Protein AF-A0A968GMV4-F1 (afdb_monomer)

Structure (mmCIF, N/CA/C/O backbone):
data_AF-A0A968GMV4-F1
#
_entry.id   AF-A0A968GMV4-F1
#
loop_
_atom_site.group_PDB
_atom_site.id
_atom_site.type_symbol
_atom_site.label_atom_id
_atom_site.label_alt_id
_atom_site.label_comp_id
_atom_site.label_asym_id
_atom_site.label_entity_id
_atom_site.label_seq_id
_atom_site.pdbx_PDB_ins_code
_atom_site.Cartn_x
_atom_site.Cartn_y
_atom_site.Cartn_z
_atom_site.occupancy
_atom_site.B_iso_or_equiv
_atom_site.auth_seq_id
_atom_site.auth_comp_id
_atom_site.auth_asym_id
_atom_site.auth_atom_id
_atom_site.pdbx_PDB_model_num
ATOM 1 N N . MET A 1 1 ? -54.108 -12.137 106.709 1.00 44.91 1 MET A N 1
ATOM 2 C CA . MET A 1 1 ? -54.538 -11.271 105.586 1.00 44.91 1 MET A CA 1
ATOM 3 C C . MET A 1 1 ? -53.295 -10.706 104.903 1.00 44.91 1 MET A C 1
ATOM 5 O O . MET A 1 1 ? -52.677 -9.803 105.449 1.00 44.91 1 MET A O 1
ATOM 9 N N . ALA A 1 2 ? -52.871 -11.284 103.775 1.00 46.09 2 ALA A N 1
ATOM 10 C CA . ALA A 1 2 ? -51.673 -10.863 103.039 1.00 46.09 2 ALA A CA 1
ATOM 11 C C . ALA A 1 2 ? -52.064 -9.962 101.854 1.00 46.09 2 ALA A C 1
ATOM 13 O O . ALA A 1 2 ? -52.940 -10.304 101.063 1.00 46.09 2 ALA A O 1
ATOM 14 N N . LYS A 1 3 ? -51.442 -8.782 101.769 1.00 47.59 3 LYS A N 1
ATOM 15 C CA . LYS A 1 3 ? -51.758 -7.712 100.815 1.00 47.59 3 LYS A CA 1
ATOM 16 C C . LYS A 1 3 ? -50.994 -7.940 99.506 1.00 47.59 3 LYS A C 1
ATOM 18 O O . LYS A 1 3 ? -49.793 -7.697 99.440 1.00 47.59 3 LYS A O 1
ATOM 23 N N . VAL A 1 4 ? -51.694 -8.406 98.471 1.00 54.00 4 VAL A N 1
ATOM 24 C CA . VAL A 1 4 ? -51.159 -8.579 97.109 1.00 54.00 4 VAL A CA 1
ATOM 25 C C . VAL A 1 4 ? -50.918 -7.200 96.479 1.00 54.00 4 VAL A C 1
ATOM 27 O O . VAL A 1 4 ? -51.848 -6.411 96.311 1.00 54.00 4 VAL A O 1
ATOM 30 N N . ARG A 1 5 ? -49.658 -6.889 96.150 1.00 52.28 5 ARG A N 1
ATOM 31 C CA . ARG A 1 5 ? -49.245 -5.664 95.443 1.00 52.28 5 ARG A CA 1
ATOM 32 C C . ARG A 1 5 ? -49.309 -5.913 93.931 1.00 52.28 5 ARG A C 1
ATOM 34 O O . ARG A 1 5 ? -48.628 -6.804 93.436 1.00 52.28 5 ARG A O 1
ATOM 41 N N . ARG A 1 6 ? -50.114 -5.129 93.203 1.00 56.47 6 ARG A N 1
ATOM 42 C CA . ARG A 1 6 ? -50.113 -5.090 91.727 1.00 56.47 6 ARG A CA 1
ATOM 43 C C . ARG A 1 6 ? -48.800 -4.493 91.219 1.00 56.47 6 ARG A C 1
ATOM 45 O O . ARG A 1 6 ? -48.388 -3.444 91.710 1.00 56.47 6 ARG A O 1
ATOM 52 N N . MET A 1 7 ? -48.200 -5.123 90.213 1.00 50.53 7 MET A N 1
ATOM 53 C CA . MET A 1 7 ? -47.146 -4.521 89.392 1.00 50.53 7 MET A CA 1
ATOM 54 C C . MET A 1 7 ? -47.761 -3.782 88.190 1.00 50.53 7 MET A C 1
ATOM 56 O O . MET A 1 7 ? -48.773 -4.250 87.663 1.00 50.53 7 MET A O 1
ATOM 60 N N . PRO A 1 8 ? -47.195 -2.643 87.752 1.00 55.06 8 PRO A N 1
ATOM 61 C CA . PRO A 1 8 ? -47.642 -1.950 86.549 1.00 55.06 8 PRO A CA 1
ATOM 62 C C . PRO A 1 8 ? -47.094 -2.630 85.286 1.00 55.06 8 PRO A C 1
ATOM 64 O O . PRO A 1 8 ? -45.929 -3.021 85.227 1.00 55.06 8 PRO A O 1
ATOM 67 N N . GLY A 1 9 ? -47.959 -2.775 84.280 1.00 51.91 9 GLY A N 1
ATOM 68 C CA . GLY A 1 9 ? -47.634 -3.354 82.980 1.00 51.91 9 GLY A CA 1
ATOM 69 C C . GLY A 1 9 ? -46.699 -2.459 82.171 1.00 51.91 9 GLY A C 1
ATOM 70 O O . GLY A 1 9 ? -46.953 -1.270 81.991 1.00 51.91 9 GLY A O 1
ATOM 71 N N . PHE A 1 10 ? -45.623 -3.056 81.669 1.00 54.97 10 PHE A N 1
ATOM 72 C CA . PHE A 1 10 ? -44.679 -2.443 80.744 1.00 54.97 10 PHE A CA 1
ATOM 73 C C . PHE A 1 10 ? -45.171 -2.704 79.311 1.00 54.97 10 PHE A C 1
ATOM 75 O O . PHE A 1 10 ? -44.853 -3.724 78.705 1.00 54.97 10 PHE A O 1
ATOM 82 N N . THR A 1 11 ? -45.988 -1.811 78.755 1.00 58.16 11 THR A N 1
ATOM 83 C CA . THR A 1 11 ? -46.278 -1.800 77.311 1.00 58.16 11 THR A CA 1
ATOM 84 C C . THR A 1 11 ? -45.117 -1.134 76.581 1.00 58.16 11 THR A C 1
ATOM 86 O O . THR A 1 11 ? -45.129 0.068 76.328 1.00 58.16 11 THR A O 1
ATOM 89 N N . SER A 1 12 ? -44.083 -1.922 76.280 1.00 58.47 12 SER A N 1
ATOM 90 C CA . SER A 1 12 ? -43.002 -1.529 75.377 1.00 58.47 12 SER A CA 1
ATOM 91 C C . SER A 1 12 ? -43.413 -1.867 73.945 1.00 58.47 12 SER A C 1
ATOM 93 O O . SER A 1 12 ? -43.295 -3.008 73.502 1.00 58.47 12 SER A O 1
ATOM 95 N N . THR A 1 13 ? -43.938 -0.884 73.216 1.00 59.50 13 THR A N 1
ATOM 96 C CA . THR A 1 13 ? -44.160 -1.000 71.770 1.00 59.50 13 THR A CA 1
ATOM 97 C C . THR A 1 13 ? -42.806 -0.886 71.071 1.00 59.50 13 THR A C 1
ATOM 99 O O . THR A 1 13 ? -42.394 0.196 70.649 1.00 59.50 13 THR A O 1
ATOM 102 N N . GLN A 1 14 ? -42.065 -1.991 71.001 1.00 59.97 14 GLN A N 1
ATOM 103 C CA . GLN A 1 14 ? -40.787 -2.037 70.301 1.00 59.97 14 GLN A CA 1
ATOM 104 C C . GLN A 1 14 ? -41.059 -1.975 68.791 1.00 59.97 14 GLN A C 1
ATOM 106 O O . GLN A 1 14 ? -41.557 -2.923 68.186 1.00 59.97 14 GLN A O 1
ATOM 111 N N . ARG A 1 15 ? -40.788 -0.813 68.186 1.00 57.88 15 ARG A N 1
ATOM 112 C CA . ARG A 1 15 ? -40.825 -0.617 66.732 1.00 57.88 15 ARG A CA 1
ATOM 113 C C . ARG A 1 15 ? -39.803 -1.568 66.104 1.00 57.88 15 ARG A C 1
ATOM 115 O O . ARG A 1 15 ? -38.610 -1.429 66.360 1.00 57.88 15 ARG A O 1
ATOM 122 N N . ILE A 1 16 ? -40.272 -2.532 65.315 1.00 61.09 16 ILE A N 1
ATOM 123 C CA . ILE A 1 16 ? -39.407 -3.414 64.528 1.00 61.09 16 ILE A CA 1
ATOM 124 C C . ILE A 1 16 ? -38.639 -2.528 63.531 1.00 61.09 16 ILE A C 1
ATOM 126 O O . ILE A 1 16 ? -39.282 -1.769 62.802 1.00 61.09 16 ILE A O 1
ATOM 130 N N . PRO A 1 17 ? -37.296 -2.569 63.499 1.00 59.78 17 PRO A N 1
ATOM 131 C CA . PRO A 1 17 ? -36.532 -1.862 62.483 1.00 59.78 17 PRO A CA 1
ATOM 132 C C . PRO A 1 17 ? -36.802 -2.531 61.133 1.00 59.78 17 PRO A C 1
ATOM 134 O O . PRO A 1 17 ? -36.543 -3.726 60.974 1.00 59.78 17 PRO A O 1
ATOM 137 N N . SER A 1 18 ? -37.363 -1.787 60.175 1.00 60.41 18 SER A N 1
ATOM 138 C CA . SER A 1 18 ? -37.494 -2.281 58.807 1.00 60.41 18 SER A CA 1
ATOM 139 C C . SER A 1 18 ? -36.090 -2.492 58.243 1.00 60.41 18 SER A C 1
ATOM 141 O O . SER A 1 18 ? -35.253 -1.591 58.222 1.00 60.41 18 SER A O 1
ATOM 143 N N . THR A 1 19 ? -35.801 -3.726 57.847 1.00 58.09 19 THR A N 1
ATOM 144 C CA . THR A 1 19 ? -34.569 -4.110 57.156 1.00 58.09 19 THR A CA 1
ATOM 145 C C . THR A 1 19 ? -34.732 -3.815 55.673 1.00 58.09 19 THR A C 1
ATOM 147 O O . THR A 1 19 ? -34.663 -4.703 54.830 1.00 58.09 19 THR A O 1
ATOM 150 N N . ASP A 1 20 ? -34.975 -2.551 55.343 1.00 54.25 20 ASP A N 1
ATOM 151 C CA . ASP A 1 20 ? -34.905 -2.135 53.951 1.00 54.25 20 ASP A CA 1
ATOM 152 C C . ASP A 1 20 ? -33.415 -2.082 53.572 1.00 54.25 20 ASP A C 1
ATOM 154 O O . ASP A 1 20 ? -32.641 -1.373 54.229 1.00 54.25 20 ASP A O 1
ATOM 158 N N . PRO A 1 21 ? -32.955 -2.856 52.569 1.00 62.91 21 PRO A N 1
ATOM 159 C CA . PRO A 1 21 ? -31.563 -2.807 52.152 1.00 62.91 21 PRO A CA 1
ATOM 160 C C . PRO A 1 21 ? -31.241 -1.372 51.705 1.00 62.91 21 PRO A C 1
ATOM 162 O O . PRO A 1 21 ? -31.998 -0.801 50.915 1.00 62.91 21 PRO A O 1
ATOM 165 N N . PRO A 1 22 ? -30.138 -0.757 52.171 1.00 55.22 22 PRO A N 1
ATOM 166 C CA . PRO A 1 22 ? -29.795 0.611 51.812 1.00 55.22 22 PRO A CA 1
ATOM 167 C C . PRO A 1 22 ? -29.289 0.655 50.366 1.00 55.22 22 PRO A C 1
ATOM 169 O O . PRO A 1 22 ? -28.092 0.767 50.101 1.00 55.22 22 PRO A O 1
ATOM 172 N N . THR A 1 23 ? -30.188 0.590 49.387 1.00 57.50 23 THR A N 1
ATOM 173 C CA . THR A 1 23 ? -29.857 0.900 47.995 1.00 57.50 23 THR A CA 1
ATOM 174 C C . THR A 1 23 ? -29.678 2.405 47.883 1.00 57.50 23 THR A C 1
ATOM 176 O O . THR A 1 23 ? -30.611 3.150 47.587 1.00 57.50 23 THR A O 1
ATOM 179 N N . SER A 1 24 ? -28.468 2.887 48.182 1.00 64.94 24 SER A N 1
ATOM 180 C CA . SER A 1 24 ? -28.168 4.305 48.020 1.00 64.94 24 SER A CA 1
ATOM 181 C C . SER A 1 24 ? -28.282 4.679 46.528 1.00 64.94 24 SER A C 1
ATOM 183 O O . SER A 1 24 ? -27.682 4.010 45.681 1.00 64.94 24 SER A O 1
ATOM 185 N N . PRO A 1 25 ? -29.017 5.748 46.170 1.00 65.50 25 PRO A N 1
ATOM 186 C CA . PRO A 1 25 ? -29.296 6.119 44.773 1.00 65.50 25 PRO A CA 1
ATOM 187 C C . PRO A 1 25 ? -28.028 6.413 43.950 1.00 65.50 25 PRO A C 1
ATOM 189 O O . PRO A 1 25 ? -28.049 6.408 42.721 1.00 65.50 25 PRO A O 1
ATOM 192 N N . ASN A 1 26 ? -26.903 6.630 44.627 1.00 65.56 26 ASN A N 1
ATOM 193 C CA . ASN A 1 26 ? -25.592 6.879 44.042 1.00 65.56 26 ASN A CA 1
ATOM 194 C C . ASN A 1 26 ? -24.959 5.622 43.424 1.00 65.56 26 ASN A C 1
ATOM 196 O O . ASN A 1 26 ? -24.297 5.727 42.395 1.00 65.56 26 ASN A O 1
ATOM 200 N N . LEU A 1 27 ? -25.198 4.438 43.997 1.00 70.31 27 LEU A N 1
ATOM 201 C CA . LEU A 1 27 ? -24.635 3.179 43.495 1.00 70.31 27 LEU A CA 1
ATOM 202 C C . LEU A 1 27 ? -25.312 2.756 42.182 1.00 70.31 27 LEU A C 1
ATOM 204 O O . LEU A 1 27 ? -24.654 2.348 41.229 1.00 70.31 27 LEU A O 1
ATOM 208 N N . MET A 1 28 ? -26.629 2.969 42.097 1.00 72.94 28 MET A N 1
ATOM 209 C CA . MET A 1 28 ? -27.403 2.729 40.879 1.00 72.94 28 MET A CA 1
ATOM 210 C C . MET A 1 28 ? -27.001 3.687 39.751 1.00 72.94 28 MET A C 1
ATOM 212 O O . MET A 1 28 ? -26.865 3.255 38.611 1.00 72.94 28 MET A O 1
ATOM 216 N N . ARG A 1 29 ? -26.722 4.962 40.068 1.00 75.31 29 ARG A N 1
ATOM 217 C CA . ARG A 1 29 ? -26.196 5.952 39.107 1.00 75.31 29 ARG A CA 1
ATOM 218 C C . ARG A 1 29 ? -24.794 5.603 38.600 1.00 75.31 29 ARG A C 1
ATOM 220 O O . ARG A 1 29 ? -24.529 5.788 37.416 1.00 75.31 29 ARG A O 1
ATOM 227 N N . LEU A 1 30 ? -23.917 5.079 39.461 1.00 75.44 30 LEU A N 1
ATOM 228 C CA . LEU A 1 30 ? -22.578 4.640 39.060 1.00 75.44 30 LEU A CA 1
ATOM 229 C C . LEU A 1 30 ? -22.643 3.443 38.103 1.00 75.44 30 LEU A C 1
ATOM 231 O O . LEU A 1 30 ? -22.002 3.477 37.056 1.00 75.44 30 LEU A O 1
ATOM 235 N N . HIS A 1 31 ? -23.443 2.420 38.422 1.00 79.38 31 HIS A N 1
ATOM 236 C CA . HIS A 1 31 ? -23.623 1.264 37.539 1.00 79.38 31 HIS A CA 1
ATOM 237 C C . HIS A 1 31 ? -24.228 1.665 36.193 1.00 79.38 31 HIS A C 1
ATOM 239 O O . HIS A 1 31 ? -23.728 1.234 35.160 1.00 79.38 31 HIS A O 1
ATOM 245 N N . PHE A 1 32 ? -25.241 2.536 36.188 1.00 80.56 32 PHE A N 1
ATOM 246 C CA . PHE A 1 32 ? -25.829 3.043 34.945 1.00 80.56 32 PHE A CA 1
ATOM 247 C C . PHE A 1 32 ? -24.814 3.820 34.097 1.00 80.56 32 PHE A C 1
ATOM 249 O O . PHE A 1 32 ? -24.759 3.632 32.886 1.00 80.56 32 PHE A O 1
ATOM 256 N N . SER A 1 33 ? -23.986 4.658 34.731 1.00 80.25 33 SER A N 1
ATOM 257 C CA . SER A 1 33 ? -22.932 5.432 34.063 1.00 80.25 33 SER A CA 1
ATOM 258 C C . SER A 1 33 ? -21.839 4.533 33.476 1.00 80.25 33 SER A C 1
ATOM 260 O O . SER A 1 33 ? -21.445 4.702 32.324 1.00 80.25 33 SER A O 1
ATOM 262 N N . LEU A 1 34 ? -21.396 3.522 34.232 1.00 81.62 34 LEU A N 1
ATOM 263 C CA . LEU A 1 34 ? -20.416 2.544 33.762 1.00 81.62 34 LEU A CA 1
ATOM 264 C C . LEU A 1 34 ? -20.967 1.733 32.583 1.00 81.62 34 LEU A C 1
ATOM 266 O O . LEU A 1 34 ? -20.273 1.543 31.590 1.00 81.62 34 LEU A O 1
ATOM 270 N N . LEU A 1 35 ? -22.228 1.304 32.667 1.00 85.19 35 LEU A N 1
ATOM 271 C CA . LEU A 1 35 ? -22.895 0.548 31.610 1.00 85.19 35 LEU A CA 1
ATOM 272 C C . LEU A 1 35 ? -23.044 1.398 30.337 1.00 85.19 35 LEU A C 1
ATOM 274 O O . LEU A 1 35 ? -22.757 0.912 29.248 1.00 85.19 35 LEU A O 1
ATOM 278 N N . LEU A 1 36 ? -23.375 2.687 30.465 1.00 85.19 36 LEU A N 1
ATOM 279 C CA . LEU A 1 36 ? -23.394 3.641 29.348 1.00 85.19 36 LEU A CA 1
ATOM 280 C C . LEU A 1 36 ? -22.014 3.838 28.709 1.00 85.19 36 LEU A C 1
ATOM 282 O O . LEU A 1 36 ? -21.916 3.849 27.485 1.00 85.19 36 LEU A O 1
ATOM 286 N N . LEU A 1 37 ? -20.950 3.960 29.508 1.00 84.25 37 LEU A N 1
ATOM 287 C CA . LEU A 1 37 ? -19.580 4.087 28.996 1.00 84.25 37 LEU A CA 1
ATOM 288 C C . LEU A 1 37 ? -19.123 2.823 28.264 1.00 84.25 37 LEU A C 1
ATOM 290 O O . LEU A 1 37 ? -18.520 2.920 27.197 1.00 84.25 37 LEU A O 1
ATOM 294 N N . VAL A 1 38 ? -19.446 1.643 28.796 1.00 85.44 38 VAL A N 1
ATOM 295 C CA . VAL A 1 38 ? -19.148 0.360 28.144 1.00 85.44 38 VAL A CA 1
ATOM 296 C C . VAL A 1 38 ? -19.922 0.230 26.832 1.00 85.44 38 VAL A C 1
ATOM 298 O O . VAL A 1 38 ? -19.335 -0.131 25.814 1.00 85.44 38 VAL A O 1
ATOM 301 N N . MET A 1 39 ? -21.209 0.587 26.817 1.00 86.06 39 MET A N 1
ATOM 302 C CA . MET A 1 39 ? -22.022 0.587 25.597 1.00 86.06 39 MET A CA 1
ATOM 303 C C . MET A 1 39 ? -21.505 1.592 24.561 1.00 86.06 39 MET A C 1
ATOM 305 O O . MET A 1 39 ? -21.404 1.250 23.388 1.00 86.06 39 MET A O 1
ATOM 309 N N . ALA A 1 40 ? -21.113 2.800 24.971 1.00 85.19 40 ALA A N 1
ATOM 310 C CA . ALA A 1 40 ? -20.509 3.788 24.078 1.00 85.19 40 ALA A CA 1
ATOM 311 C C . ALA A 1 40 ? -19.157 3.308 23.521 1.00 85.19 40 ALA A C 1
ATOM 313 O O . ALA A 1 40 ? -18.891 3.466 22.331 1.00 85.19 40 ALA A O 1
ATOM 314 N N . GLY A 1 41 ? -18.330 2.667 24.354 1.00 85.38 41 GLY A N 1
ATOM 315 C CA . GLY A 1 41 ? -17.077 2.042 23.932 1.00 85.38 41 GLY A CA 1
ATOM 316 C C . GLY A 1 41 ? -17.301 0.925 22.915 1.00 85.38 41 GLY A C 1
ATOM 317 O O . GLY A 1 41 ? -16.624 0.890 21.893 1.00 85.38 41 GLY A O 1
ATOM 318 N N . LEU A 1 42 ? -18.300 0.066 23.139 1.00 84.56 42 LEU A N 1
ATOM 319 C CA . LEU A 1 42 ? -18.716 -0.963 22.182 1.00 84.56 42 LEU A CA 1
ATOM 320 C C . LEU A 1 42 ? -19.195 -0.352 20.862 1.00 84.56 42 LEU A C 1
ATOM 322 O O . LEU A 1 42 ? -18.799 -0.819 19.797 1.00 84.56 42 LEU A O 1
ATOM 326 N N . VAL A 1 43 ? -19.989 0.719 20.907 1.00 84.62 43 VAL A N 1
ATOM 327 C CA . VAL A 1 43 ? -20.429 1.422 19.695 1.00 84.62 43 VAL A CA 1
ATOM 328 C C . VAL A 1 43 ? -19.228 1.989 18.938 1.00 84.62 43 VAL A C 1
ATOM 330 O O . VAL A 1 43 ? -19.115 1.746 17.747 1.00 84.62 43 VAL A O 1
ATOM 333 N N . VAL A 1 44 ? -18.277 2.659 19.589 1.00 83.81 44 VAL A N 1
ATOM 334 C CA . VAL A 1 44 ? -17.069 3.161 18.901 1.00 83.81 44 VAL A CA 1
ATOM 335 C C . VAL A 1 44 ? -16.193 2.020 18.365 1.00 83.81 44 VAL A C 1
ATOM 337 O O . VAL A 1 44 ? -15.618 2.128 17.280 1.00 83.81 44 VAL A O 1
ATOM 340 N N . ALA A 1 45 ? -16.108 0.907 19.095 1.00 80.44 45 ALA A N 1
ATOM 341 C CA . ALA A 1 45 ? -15.309 -0.249 18.711 1.00 80.44 45 ALA A CA 1
ATOM 342 C C . ALA A 1 45 ? -15.908 -1.059 17.554 1.00 80.44 45 ALA A C 1
ATOM 344 O O . ALA A 1 45 ? -15.144 -1.719 16.856 1.00 80.44 45 ALA A O 1
ATOM 345 N N . PHE A 1 46 ? -17.229 -1.034 17.343 1.00 77.81 46 PHE A N 1
ATOM 346 C CA . PHE A 1 46 ? -17.902 -1.924 16.385 1.00 77.81 46 PHE A CA 1
ATOM 347 C C . PHE A 1 46 ? -18.798 -1.225 15.363 1.00 77.81 46 PHE A C 1
ATOM 349 O O . PHE A 1 46 ? -19.070 -1.820 14.322 1.00 77.81 46 PHE A O 1
ATOM 356 N N . ALA A 1 47 ? -19.218 0.020 15.588 1.00 81.31 47 ALA A N 1
ATOM 357 C CA . ALA A 1 47 ? -20.006 0.744 14.601 1.00 81.31 47 ALA A CA 1
ATOM 358 C C . ALA A 1 47 ? -19.177 0.987 13.327 1.00 81.31 47 ALA A C 1
ATOM 360 O O . ALA A 1 47 ? -17.969 1.258 13.416 1.00 81.31 47 ALA A O 1
ATOM 361 N N . PRO A 1 48 ? -19.804 0.888 12.142 1.00 71.75 48 PRO A N 1
ATOM 362 C CA . PRO A 1 48 ? -19.174 1.319 10.908 1.00 71.75 48 PRO A CA 1
ATOM 363 C C . PRO A 1 48 ? -18.897 2.820 11.010 1.00 71.75 48 PRO A C 1
ATOM 365 O O . PRO A 1 48 ? -19.792 3.612 11.315 1.00 71.75 48 PRO A O 1
ATOM 368 N N . LEU A 1 49 ? -17.641 3.208 10.792 1.00 73.38 49 LEU A N 1
ATOM 369 C CA . LEU A 1 49 ? -17.288 4.617 10.696 1.00 73.38 49 LEU A CA 1
ATOM 370 C C . LEU A 1 49 ? -18.054 5.223 9.508 1.00 73.38 49 LEU A C 1
ATOM 372 O O . LEU A 1 49 ? -18.172 4.561 8.474 1.00 73.38 49 LEU A O 1
ATOM 376 N N . PRO A 1 50 ? -18.560 6.464 9.615 1.00 70.19 50 PRO A N 1
ATOM 377 C CA . PRO A 1 50 ? -19.164 7.175 8.495 1.00 70.19 50 PRO A CA 1
ATOM 378 C C . PRO A 1 50 ? -18.063 7.632 7.525 1.00 70.19 50 PRO A C 1
ATOM 380 O O . PRO A 1 50 ? -17.805 8.823 7.362 1.00 70.19 50 PRO A O 1
ATOM 383 N N . VAL A 1 51 ? -17.355 6.678 6.921 1.00 68.25 51 VAL A N 1
ATOM 384 C CA . VAL A 1 51 ? -16.407 6.939 5.841 1.00 68.25 51 VAL A CA 1
ATOM 385 C C . VAL A 1 51 ? -17.233 7.083 4.565 1.00 68.25 51 VAL A C 1
ATOM 387 O O . VAL A 1 51 ? -18.057 6.208 4.285 1.00 68.25 51 VAL A O 1
ATOM 390 N N . PRO A 1 52 ? -17.067 8.169 3.791 1.00 67.56 52 PRO A N 1
ATOM 391 C CA . PRO A 1 52 ? -17.706 8.280 2.490 1.00 67.56 52 PRO A CA 1
ATOM 392 C C . PRO A 1 52 ? -17.360 7.042 1.659 1.00 67.56 52 PRO A C 1
ATOM 394 O O . PRO A 1 52 ? -16.181 6.744 1.467 1.00 67.56 52 PRO A O 1
ATOM 397 N N . ALA A 1 53 ? -18.373 6.315 1.187 1.00 66.62 53 ALA A N 1
ATOM 398 C CA . ALA A 1 53 ? -18.166 5.208 0.267 1.00 66.62 53 ALA A CA 1
ATOM 399 C C . ALA A 1 53 ? -17.648 5.786 -1.056 1.00 66.62 53 ALA A C 1
ATOM 401 O O . ALA A 1 53 ? -18.418 6.290 -1.874 1.00 66.62 53 ALA A O 1
ATOM 402 N N . VAL A 1 54 ? -16.328 5.785 -1.235 1.00 74.44 54 VAL A N 1
ATOM 403 C CA . VAL A 1 54 ? -15.718 6.136 -2.514 1.00 74.44 54 VAL A CA 1
ATOM 404 C C . VAL A 1 54 ? -15.995 4.972 -3.455 1.00 74.44 54 VAL A C 1
ATOM 406 O O . VAL A 1 54 ? -15.632 3.837 -3.158 1.00 74.44 54 VAL A O 1
ATOM 409 N N . ALA A 1 55 ? -16.695 5.238 -4.558 1.00 81.88 55 ALA A N 1
ATOM 410 C CA . ALA A 1 55 ? -16.933 4.219 -5.571 1.00 81.88 55 ALA A CA 1
ATOM 411 C C . ALA A 1 55 ? -15.585 3.686 -6.096 1.00 81.88 55 ALA A C 1
ATOM 413 O O . ALA A 1 55 ? -14.673 4.499 -6.271 1.00 81.88 55 ALA A O 1
ATOM 414 N N . PRO A 1 56 ? -15.461 2.373 -6.368 1.00 86.00 56 PRO A N 1
ATOM 415 C CA . PRO A 1 56 ? -14.275 1.794 -6.989 1.00 86.00 56 PRO A CA 1
ATOM 416 C C . PRO A 1 56 ? -13.833 2.580 -8.225 1.00 86.00 56 PRO A C 1
ATOM 418 O O . PRO A 1 56 ? -14.644 2.845 -9.116 1.00 86.00 56 PRO A O 1
ATOM 421 N N . GLN A 1 57 ? -12.557 2.961 -8.279 1.00 91.19 57 GLN A N 1
ATOM 422 C CA . GLN A 1 57 ? -11.964 3.642 -9.429 1.00 91.19 57 GLN A CA 1
ATOM 423 C C . GLN A 1 57 ? -10.848 2.807 -10.049 1.00 91.19 57 GLN A C 1
ATOM 425 O O . GLN A 1 57 ? -10.119 2.096 -9.359 1.00 91.19 57 GLN A O 1
ATOM 430 N N . GLU A 1 58 ? -10.671 2.947 -11.361 1.00 95.56 58 GLU A N 1
ATOM 431 C CA . GLU A 1 58 ? -9.463 2.479 -12.031 1.00 95.56 58 GLU A CA 1
ATOM 432 C C . GLU A 1 58 ? -8.343 3.500 -11.824 1.00 95.56 58 GLU A C 1
ATOM 434 O O . GLU A 1 58 ? -8.462 4.669 -12.202 1.00 95.56 58 GLU A O 1
ATOM 439 N N . ARG A 1 59 ? -7.241 3.069 -11.209 1.00 95.06 59 ARG A N 1
ATOM 440 C CA . ARG A 1 59 ? -6.069 3.908 -10.954 1.00 95.06 59 ARG A CA 1
ATOM 441 C C . ARG A 1 59 ? -4.853 3.321 -11.634 1.00 95.06 59 ARG A C 1
ATOM 443 O O . ARG A 1 59 ? -4.513 2.167 -11.405 1.00 95.06 59 ARG A O 1
ATOM 450 N N . THR A 1 60 ? -4.168 4.133 -12.431 1.00 97.12 60 THR A N 1
ATOM 451 C CA . THR A 1 60 ? -2.899 3.746 -13.052 1.00 97.12 60 THR A CA 1
ATOM 452 C C . THR A 1 60 ? -1.765 4.569 -12.461 1.00 97.12 60 THR A C 1
ATOM 454 O O . THR A 1 60 ? -1.838 5.796 -12.447 1.00 97.12 60 THR A O 1
ATOM 457 N N . PHE A 1 61 ? -0.720 3.896 -11.990 1.00 97.25 61 PHE A N 1
ATOM 458 C CA . PHE A 1 61 ? 0.502 4.512 -11.487 1.00 97.25 61 PHE A CA 1
ATOM 459 C C . PHE A 1 61 ? 1.675 4.120 -12.371 1.00 97.25 61 PHE A C 1
ATOM 461 O O . PHE A 1 61 ? 1.878 2.940 -12.645 1.00 97.25 61 PHE A O 1
ATOM 468 N N . GLU A 1 62 ? 2.458 5.104 -12.792 1.00 97.75 62 GLU A N 1
ATOM 469 C CA . GLU A 1 62 ? 3.770 4.876 -13.389 1.00 97.75 62 GLU A CA 1
ATOM 470 C C . GLU A 1 62 ? 4.813 4.945 -12.276 1.00 97.75 62 GLU A C 1
ATOM 472 O O . GLU A 1 62 ? 4.840 5.911 -11.513 1.00 97.75 62 GLU A O 1
ATOM 477 N N . VAL A 1 63 ? 5.592 3.875 -12.132 1.00 97.81 63 VAL A N 1
ATOM 478 C CA . VAL A 1 63 ? 6.607 3.721 -11.092 1.00 97.81 63 VAL A CA 1
ATOM 479 C C . VAL A 1 63 ? 7.947 3.484 -11.767 1.00 97.81 63 VAL A C 1
ATOM 481 O O . VAL A 1 63 ? 8.208 2.398 -12.288 1.00 97.81 63 VAL A O 1
ATOM 484 N N . ASP A 1 64 ? 8.803 4.495 -11.714 1.00 97.50 64 ASP A N 1
ATOM 485 C CA . ASP A 1 64 ? 10.180 4.410 -12.170 1.00 97.50 64 ASP A CA 1
ATOM 486 C C . ASP A 1 64 ? 11.005 3.633 -11.143 1.00 97.50 64 ASP A C 1
ATOM 488 O O . ASP A 1 64 ? 11.069 3.985 -9.960 1.00 97.50 64 ASP A O 1
ATOM 492 N N . ALA A 1 65 ? 11.652 2.573 -11.606 1.00 97.25 65 ALA A N 1
ATOM 493 C CA . ALA A 1 65 ? 12.600 1.778 -10.860 1.00 97.25 65 ALA A CA 1
ATOM 494 C C . ALA A 1 65 ? 14.013 2.083 -11.346 1.00 97.25 65 ALA A C 1
ATOM 496 O O . ALA A 1 65 ? 14.382 1.871 -12.505 1.00 97.25 65 ALA A O 1
ATOM 497 N N . ARG A 1 66 ? 14.804 2.572 -10.400 1.00 95.62 66 ARG A N 1
ATOM 498 C CA . ARG A 1 66 ? 16.244 2.752 -10.522 1.00 95.62 66 ARG A CA 1
ATOM 499 C C . ARG A 1 66 ? 16.914 2.040 -9.366 1.00 95.62 66 ARG A C 1
ATOM 501 O O . ARG A 1 66 ? 16.256 1.690 -8.383 1.00 95.62 66 ARG A O 1
ATOM 508 N N . GLN A 1 67 ? 18.222 1.850 -9.444 1.00 94.12 67 GLN A N 1
ATOM 509 C CA . GLN A 1 67 ? 18.974 1.221 -8.374 1.00 94.12 67 GLN A CA 1
ATOM 510 C C . GLN A 1 67 ? 18.611 1.839 -7.019 1.00 94.12 67 GLN A C 1
ATOM 512 O O . GLN A 1 67 ? 18.790 3.034 -6.771 1.00 94.12 67 GLN A O 1
ATOM 517 N N . TYR A 1 68 ? 18.084 0.969 -6.153 1.00 93.75 68 TYR A N 1
ATOM 518 C CA . TYR A 1 68 ? 17.795 1.217 -4.742 1.00 93.75 68 TYR A CA 1
ATOM 519 C C . TYR A 1 68 ? 16.564 2.081 -4.448 1.00 93.75 68 TYR A C 1
ATOM 521 O O . TYR A 1 68 ? 16.293 2.345 -3.277 1.00 93.75 68 TYR A O 1
ATOM 529 N N . ALA A 1 69 ? 15.797 2.507 -5.457 1.00 95.69 69 ALA A N 1
ATOM 530 C CA . ALA A 1 69 ? 14.640 3.368 -5.235 1.00 95.69 69 ALA A CA 1
ATOM 531 C C . ALA A 1 69 ? 13.527 3.183 -6.272 1.00 95.69 69 ALA A C 1
ATOM 533 O O . ALA A 1 69 ? 13.779 3.024 -7.465 1.00 95.69 69 ALA A O 1
ATOM 534 N N . TYR A 1 70 ? 12.291 3.327 -5.797 1.00 97.38 70 TYR A N 1
ATOM 535 C CA . TYR A 1 70 ? 11.106 3.509 -6.629 1.00 97.38 70 TYR A CA 1
ATOM 536 C C . TYR A 1 70 ? 10.650 4.965 -6.592 1.00 97.38 70 TYR A C 1
ATOM 538 O O . TYR A 1 70 ? 10.717 5.614 -5.543 1.00 97.38 70 TYR A O 1
ATOM 546 N N . SER A 1 71 ? 10.153 5.467 -7.718 1.00 96.88 71 SER A N 1
ATOM 547 C CA . SER A 1 71 ? 9.565 6.796 -7.835 1.00 96.88 71 SER A CA 1
ATOM 548 C C . SER A 1 71 ? 8.229 6.712 -8.577 1.00 96.88 71 SER A C 1
ATOM 550 O O . SER A 1 71 ? 8.232 6.395 -9.760 1.00 96.88 71 SER A O 1
ATOM 552 N N . PRO A 1 72 ? 7.089 7.003 -7.929 1.00 97.50 72 PRO A N 1
ATOM 553 C CA . PRO A 1 72 ? 6.941 7.334 -6.512 1.00 97.50 72 PRO A CA 1
ATOM 554 C C . PRO A 1 72 ? 7.202 6.128 -5.591 1.00 97.50 72 PRO A C 1
ATOM 556 O O . PRO A 1 72 ? 6.944 4.980 -5.944 1.00 97.50 72 PRO A O 1
ATOM 559 N N . SER A 1 73 ? 7.677 6.397 -4.371 1.00 95.50 73 SER A N 1
ATOM 560 C CA . SER A 1 73 ? 7.891 5.370 -3.337 1.00 95.50 73 SER A CA 1
ATOM 561 C C . SER A 1 73 ? 6.643 5.087 -2.495 1.00 95.50 73 SER A C 1
ATOM 563 O O . SER A 1 73 ? 6.593 4.080 -1.788 1.00 95.50 73 SER A O 1
ATOM 565 N N . GLU A 1 74 ? 5.630 5.954 -2.563 1.00 96.31 74 GLU A N 1
ATOM 566 C CA . GLU A 1 74 ? 4.359 5.800 -1.860 1.00 96.31 74 GLU A CA 1
ATOM 567 C C . GLU A 1 74 ? 3.182 5.926 -2.831 1.00 96.31 74 GLU A C 1
ATOM 569 O O . GLU A 1 74 ? 3.032 6.932 -3.524 1.00 96.31 74 GLU A O 1
ATOM 574 N N . LEU A 1 75 ? 2.322 4.910 -2.838 1.00 95.62 75 LEU A N 1
ATOM 575 C CA . LEU A 1 75 ? 1.071 4.863 -3.585 1.00 95.62 75 LEU A CA 1
ATOM 576 C C . LEU A 1 75 ? -0.099 4.917 -2.598 1.00 95.62 75 LEU A C 1
ATOM 578 O O . LEU A 1 75 ? -0.069 4.265 -1.553 1.00 95.62 75 LEU A O 1
ATOM 582 N N . LYS A 1 76 ? -1.141 5.690 -2.912 1.00 94.12 76 LYS A N 1
ATOM 583 C CA . LYS A 1 76 ? -2.359 5.791 -2.092 1.00 94.12 76 LYS A CA 1
ATOM 584 C C . LYS A 1 76 ? -3.579 5.500 -2.950 1.00 94.12 76 LYS A C 1
ATOM 586 O O . LYS A 1 76 ? -3.772 6.140 -3.983 1.00 94.12 76 LYS A O 1
ATOM 591 N N . VAL A 1 77 ? -4.382 4.539 -2.512 1.00 93.75 77 VAL A N 1
ATOM 592 C CA . VAL A 1 77 ? -5.572 4.046 -3.215 1.00 93.75 77 VAL A CA 1
ATOM 593 C C . VAL A 1 77 ? -6.701 3.818 -2.219 1.00 93.75 77 VAL A C 1
ATOM 595 O O . VAL A 1 77 ? -6.455 3.700 -1.017 1.00 93.75 77 VAL A O 1
ATOM 598 N N . ASN A 1 78 ? -7.942 3.768 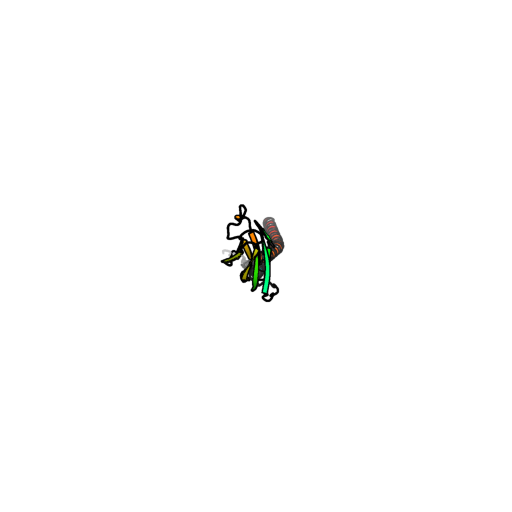-2.693 1.00 91.00 78 ASN A N 1
ATOM 599 C CA . ASN A 1 78 ? -9.074 3.410 -1.845 1.00 91.00 78 ASN A CA 1
ATOM 600 C C . ASN A 1 78 ? -9.285 1.896 -1.845 1.00 91.00 78 ASN A C 1
ATOM 602 O O . ASN A 1 78 ? -8.867 1.195 -2.767 1.00 91.00 78 ASN A O 1
ATOM 606 N N . ALA A 1 79 ? -9.947 1.398 -0.801 1.00 89.25 79 ALA A N 1
ATOM 607 C CA . ALA A 1 79 ? -10.388 0.012 -0.780 1.00 89.25 79 ALA A CA 1
ATOM 608 C C . ALA A 1 79 ? -11.386 -0.228 -1.926 1.00 89.25 79 ALA A C 1
ATOM 610 O O . ALA A 1 79 ? -12.341 0.530 -2.088 1.00 89.25 79 ALA A O 1
ATOM 611 N N . GLY A 1 80 ? -11.147 -1.273 -2.714 1.00 91.19 80 GLY A N 1
ATOM 612 C CA . GLY A 1 80 ? -11.927 -1.627 -3.898 1.00 91.19 80 GLY A CA 1
ATOM 613 C C . GLY A 1 80 ? -11.436 -1.013 -5.212 1.00 91.19 80 GLY A C 1
ATOM 614 O O . GLY A 1 80 ? -11.966 -1.386 -6.252 1.00 91.19 80 GLY A O 1
ATOM 615 N N . ASP A 1 81 ? -10.435 -0.124 -5.207 1.00 94.81 81 ASP A N 1
ATOM 616 C CA . ASP A 1 81 ? -9.875 0.423 -6.452 1.00 94.81 81 ASP A CA 1
ATOM 617 C C . ASP A 1 81 ? -9.193 -0.680 -7.285 1.00 94.81 81 ASP A C 1
ATOM 619 O O . ASP A 1 81 ? -8.472 -1.530 -6.754 1.00 94.81 81 ASP A O 1
ATOM 623 N N . THR A 1 82 ? -9.365 -0.631 -8.608 1.00 96.81 82 THR A N 1
ATOM 624 C CA . THR A 1 82 ? -8.590 -1.451 -9.549 1.00 96.81 82 THR A CA 1
ATOM 625 C C . THR A 1 82 ? -7.295 -0.715 -9.861 1.00 96.81 82 THR A C 1
ATOM 627 O O . THR A 1 82 ? -7.293 0.318 -10.529 1.00 96.81 82 THR A O 1
ATOM 630 N N . VAL A 1 83 ? -6.178 -1.235 -9.368 1.00 97.25 83 VAL A N 1
ATOM 631 C CA . VAL A 1 83 ? -4.866 -0.595 -9.437 1.00 97.25 83 VAL A CA 1
ATOM 632 C C . VAL A 1 83 ? -4.025 -1.248 -10.522 1.00 97.25 83 VAL A C 1
ATOM 634 O O . VAL A 1 83 ? -3.746 -2.441 -10.465 1.00 97.25 83 VAL A O 1
ATOM 637 N N . THR A 1 84 ? -3.570 -0.449 -11.482 1.00 97.94 84 THR A N 1
ATOM 638 C CA . THR A 1 84 ? -2.565 -0.830 -12.475 1.00 97.94 84 THR A CA 1
ATOM 639 C C . THR A 1 84 ? -1.250 -0.126 -12.169 1.00 97.94 84 THR A C 1
ATOM 641 O O . THR A 1 84 ? -1.182 1.100 -12.171 1.00 97.94 84 THR A O 1
ATOM 644 N N . ILE A 1 85 ? -0.186 -0.886 -11.926 1.00 97.81 85 ILE A N 1
ATOM 645 C CA . ILE A 1 85 ? 1.166 -0.351 -11.744 1.00 97.81 85 ILE A CA 1
ATOM 646 C C . ILE A 1 85 ? 1.959 -0.638 -13.015 1.00 97.81 85 ILE A C 1
ATOM 648 O O . ILE A 1 85 ? 2.158 -1.797 -13.378 1.00 97.81 85 ILE A O 1
ATOM 652 N N . LYS A 1 86 ? 2.408 0.420 -13.690 1.00 98.12 86 LYS A N 1
ATOM 653 C CA . LYS A 1 86 ? 3.377 0.372 -14.784 1.00 98.12 86 LYS A CA 1
ATOM 654 C C . LYS A 1 86 ? 4.768 0.575 -14.191 1.00 98.12 86 LYS A C 1
ATOM 656 O O . LYS A 1 86 ? 5.147 1.698 -13.881 1.00 98.12 86 LYS A O 1
ATOM 661 N N . LEU A 1 87 ? 5.505 -0.516 -14.032 1.00 98.06 87 LEU A N 1
ATOM 662 C CA . LEU A 1 87 ? 6.907 -0.503 -13.640 1.00 98.06 87 LEU A CA 1
ATOM 663 C C . LEU A 1 87 ? 7.758 -0.122 -14.853 1.00 98.06 87 LEU A C 1
ATOM 665 O O . LEU A 1 87 ? 7.664 -0.781 -15.887 1.00 98.06 87 LEU A O 1
ATOM 669 N N . VAL A 1 88 ? 8.587 0.908 -14.731 1.00 97.94 88 VAL A N 1
ATOM 670 C CA . VAL A 1 88 ? 9.540 1.332 -15.765 1.00 97.94 88 VAL A CA 1
ATOM 671 C C . VAL A 1 88 ? 10.943 1.162 -15.213 1.00 97.94 88 VAL A C 1
ATOM 673 O O . VAL A 1 88 ? 11.278 1.789 -14.215 1.00 97.94 88 VAL A O 1
ATOM 676 N N . SER A 1 89 ? 11.770 0.322 -15.831 1.00 97.12 89 SER A N 1
ATOM 677 C CA . SER A 1 89 ? 13.167 0.201 -15.412 1.00 97.12 89 SER A CA 1
ATOM 678 C C . SER A 1 89 ? 14.056 1.174 -16.190 1.00 97.12 89 SER A C 1
ATOM 680 O O . SER A 1 89 ? 14.044 1.189 -17.421 1.00 97.12 89 SER A O 1
ATOM 682 N N . THR A 1 90 ? 14.863 1.964 -15.475 1.00 95.06 90 THR A N 1
ATOM 683 C CA . THR A 1 90 ? 15.751 2.970 -16.088 1.00 95.06 90 THR A CA 1
ATOM 684 C C . THR A 1 90 ? 17.220 2.554 -16.195 1.00 95.06 90 THR A C 1
ATOM 686 O O . THR A 1 90 ? 17.981 3.242 -16.870 1.00 95.06 90 THR A O 1
ATOM 689 N N . ASP A 1 91 ? 17.646 1.468 -15.540 1.00 94.62 91 ASP A N 1
ATOM 690 C CA . ASP A 1 91 ? 19.070 1.104 -15.443 1.00 94.62 91 ASP A CA 1
ATOM 691 C C . ASP A 1 91 ? 19.368 -0.407 -15.512 1.00 94.62 91 ASP A C 1
ATOM 693 O O . ASP A 1 91 ? 20.081 -0.840 -16.414 1.00 94.62 91 ASP A O 1
ATOM 697 N N . VAL A 1 92 ? 18.851 -1.217 -14.586 1.00 95.81 92 VAL A N 1
ATOM 698 C CA . VAL A 1 92 ? 19.073 -2.676 -14.496 1.00 95.81 92 VAL A CA 1
ATOM 699 C C . VAL A 1 92 ? 17.744 -3.429 -14.458 1.00 95.81 92 VAL A C 1
ATOM 701 O O . VAL A 1 92 ? 16.688 -2.819 -14.359 1.00 95.81 92 VAL A O 1
ATOM 704 N N . VAL A 1 93 ? 17.752 -4.761 -14.519 1.00 96.94 93 VAL A N 1
ATOM 705 C CA . VAL A 1 93 ? 16.505 -5.518 -14.326 1.00 96.94 93 VAL A CA 1
ATOM 706 C C . VAL A 1 93 ? 15.955 -5.218 -12.931 1.00 96.94 93 VAL A C 1
ATOM 708 O O . VAL A 1 93 ? 16.650 -5.401 -11.927 1.00 96.94 93 VAL A O 1
ATOM 711 N N . HIS A 1 94 ? 14.708 -4.753 -12.883 1.00 97.50 94 HIS A N 1
ATOM 712 C CA . HIS A 1 94 ? 13.989 -4.505 -11.639 1.00 97.50 94 HIS A CA 1
ATOM 713 C C . HIS A 1 94 ? 12.710 -5.304 -11.601 1.00 97.50 94 HIS A C 1
ATOM 715 O O . HIS A 1 94 ? 12.045 -5.521 -12.608 1.00 97.50 94 HIS A O 1
ATOM 721 N N . GLY A 1 95 ? 12.353 -5.684 -10.390 1.00 96.44 95 G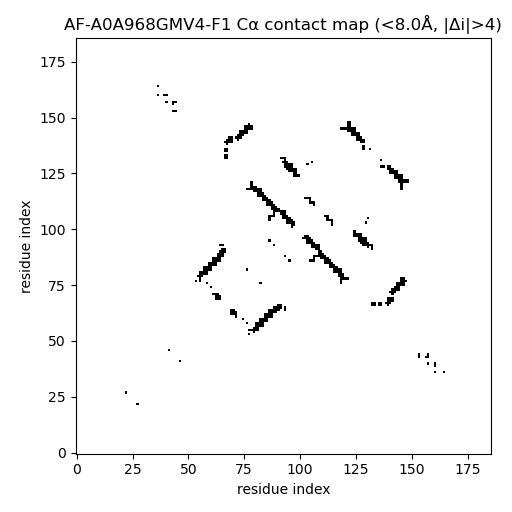LY A N 1
ATOM 722 C CA . GLY A 1 95 ? 11.111 -6.347 -10.084 1.00 96.44 95 GLY A CA 1
ATOM 723 C C . GLY A 1 95 ? 10.270 -5.471 -9.180 1.00 96.44 95 GLY A C 1
ATOM 724 O O . GLY A 1 95 ? 10.777 -4.552 -8.535 1.00 96.44 95 GLY A O 1
ATOM 725 N N . LEU A 1 96 ? 8.981 -5.748 -9.121 1.00 97.62 96 LEU A N 1
ATOM 726 C CA . LEU A 1 96 ? 8.062 -5.146 -8.172 1.00 97.62 96 LEU A CA 1
ATOM 727 C C . LEU A 1 96 ? 7.142 -6.251 -7.679 1.00 97.62 96 LEU A C 1
ATOM 729 O O . LEU A 1 96 ? 6.270 -6.705 -8.411 1.00 97.62 96 LEU A O 1
ATOM 733 N N . TYR A 1 97 ? 7.369 -6.685 -6.445 1.00 97.75 97 TYR A N 1
ATOM 734 C CA . TYR A 1 97 ? 6.545 -7.639 -5.711 1.00 97.75 97 TYR A CA 1
ATOM 735 C C . TYR A 1 97 ? 5.736 -6.888 -4.664 1.00 97.75 97 TYR A C 1
ATOM 737 O O . TYR A 1 97 ? 6.328 -6.151 -3.877 1.00 97.75 97 TYR A O 1
ATOM 745 N N . VAL A 1 98 ? 4.416 -7.073 -4.630 1.00 97.38 98 VAL A N 1
ATOM 746 C CA . VAL A 1 98 ? 3.529 -6.437 -3.644 1.00 97.38 98 VAL A CA 1
ATOM 747 C C . VAL A 1 98 ? 3.206 -7.433 -2.528 1.00 97.38 98 VAL A C 1
ATOM 749 O O . VAL A 1 98 ? 2.482 -8.408 -2.737 1.00 97.38 98 VAL A O 1
ATOM 752 N N . ASP A 1 99 ? 3.719 -7.173 -1.324 1.00 95.12 99 ASP A N 1
ATOM 753 C CA . ASP A 1 99 ? 3.468 -8.012 -0.152 1.00 95.12 99 ASP A CA 1
ATOM 754 C C . ASP A 1 99 ? 1.966 -8.014 0.199 1.00 95.12 99 ASP A C 1
ATOM 756 O O . ASP A 1 99 ? 1.297 -6.984 0.141 1.00 95.12 99 ASP A O 1
ATOM 760 N N . GLY A 1 100 ? 1.412 -9.172 0.571 1.00 93.69 100 GLY A N 1
ATOM 761 C CA . GLY A 1 100 ? -0.001 -9.328 0.954 1.00 93.69 100 GLY A CA 1
ATOM 762 C C . GLY A 1 100 ? -0.989 -9.494 -0.210 1.00 93.69 100 GLY A C 1
ATOM 763 O O . GLY A 1 100 ? -2.116 -9.949 0.019 1.00 93.69 100 GLY A O 1
ATOM 764 N N . TYR A 1 101 ? -0.571 -9.173 -1.437 1.00 95.00 101 TYR A N 1
ATOM 765 C CA . TYR A 1 101 ? -1.278 -9.528 -2.675 1.00 95.00 101 TYR A CA 1
ATOM 766 C C . TYR A 1 101 ? -0.595 -10.672 -3.432 1.00 95.00 101 TYR A C 1
ATOM 768 O O . TYR A 1 101 ? -1.245 -11.310 -4.252 1.00 95.00 101 TYR A O 1
ATOM 776 N N . ASP A 1 102 ? 0.682 -10.938 -3.138 1.00 94.44 102 ASP A N 1
ATOM 777 C CA . ASP A 1 102 ? 1.478 -12.028 -3.718 1.00 94.44 102 ASP A CA 1
ATOM 778 C C . ASP A 1 102 ? 1.531 -11.984 -5.252 1.00 94.44 102 ASP A C 1
ATOM 780 O O . ASP A 1 102 ? 1.540 -13.000 -5.946 1.00 94.44 102 ASP A O 1
ATOM 784 N N . ILE A 1 103 ? 1.583 -10.759 -5.774 1.00 96.38 103 ILE A N 1
ATOM 785 C CA . ILE A 1 103 ? 1.719 -10.443 -7.194 1.00 96.38 103 ILE A CA 1
ATOM 786 C C . ILE A 1 103 ? 3.080 -9.812 -7.451 1.00 96.38 103 ILE A C 1
ATOM 788 O O . ILE A 1 103 ? 3.585 -9.034 -6.634 1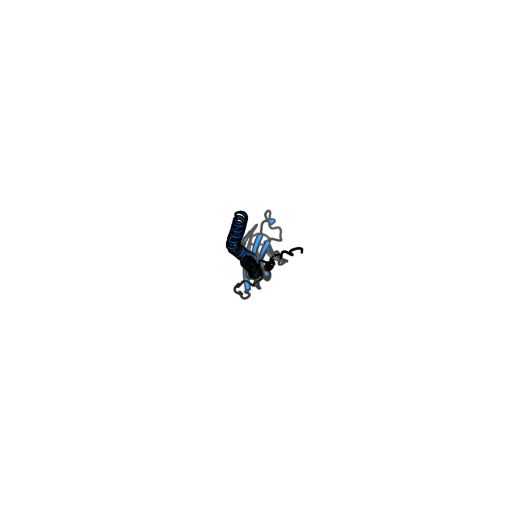.00 96.38 103 ILE A O 1
ATOM 792 N N . SER A 1 104 ? 3.648 -10.102 -8.617 1.00 96.88 104 SER A N 1
ATOM 793 C CA . SER A 1 104 ? 4.890 -9.481 -9.051 1.00 96.88 104 SER A CA 1
ATOM 794 C C . SER A 1 104 ? 4.966 -9.260 -10.546 1.00 96.88 104 SER A C 1
ATOM 796 O O . SER A 1 104 ? 4.305 -9.937 -11.331 1.00 96.88 104 SER A O 1
ATOM 798 N N . VAL A 1 105 ? 5.817 -8.316 -10.927 1.00 97.31 105 VAL A N 1
ATOM 799 C CA . VAL A 1 105 ? 6.203 -8.067 -12.312 1.00 97.31 105 VAL A CA 1
ATOM 800 C C . VAL A 1 105 ? 7.677 -7.697 -12.372 1.00 97.31 105 VAL A C 1
ATOM 802 O O . VAL A 1 105 ? 8.216 -7.157 -11.408 1.00 97.31 105 VAL A O 1
ATOM 805 N N . GLU A 1 106 ? 8.316 -7.961 -13.502 1.00 97.44 106 GLU A N 1
ATOM 806 C CA . GLU A 1 106 ? 9.712 -7.617 -13.760 1.00 97.44 106 GLU A CA 1
ATOM 807 C C . GLU A 1 106 ? 9.814 -6.805 -15.051 1.00 97.44 106 GLU A C 1
ATOM 809 O O . GLU A 1 106 ? 9.015 -6.987 -15.971 1.00 97.44 106 GLU A O 1
ATOM 814 N N . ALA A 1 107 ? 10.767 -5.879 -15.093 1.00 97.81 107 ALA A N 1
ATOM 815 C CA . ALA A 1 107 ? 11.041 -5.023 -16.235 1.00 97.81 107 ALA A CA 1
ATOM 816 C C . ALA A 1 107 ? 12.546 -5.000 -16.527 1.00 97.81 107 ALA A C 1
ATOM 818 O O . ALA A 1 107 ? 13.363 -4.692 -15.651 1.00 97.81 107 ALA A O 1
ATOM 819 N N . ASP A 1 108 ? 12.889 -5.296 -17.779 1.00 97.31 108 ASP A N 1
ATOM 820 C CA . ASP A 1 108 ? 14.245 -5.166 -18.306 1.00 97.31 108 ASP A CA 1
ATOM 821 C C . ASP A 1 108 ? 14.667 -3.690 -18.430 1.00 97.31 108 ASP A C 1
ATOM 823 O O . ASP A 1 108 ? 13.808 -2.810 -18.542 1.00 97.31 108 ASP A O 1
ATOM 827 N N . PRO A 1 109 ? 15.979 -3.391 -18.464 1.00 96.56 109 PRO A N 1
ATOM 828 C CA . PRO A 1 109 ? 16.487 -2.031 -18.639 1.00 96.56 109 PRO A CA 1
ATOM 829 C C . PRO A 1 109 ? 15.880 -1.319 -19.852 1.00 96.56 109 PRO A C 1
ATOM 831 O O . PRO A 1 109 ? 15.944 -1.816 -20.978 1.00 96.56 109 PRO A O 1
ATOM 834 N N . GLY A 1 110 ? 15.304 -0.136 -19.634 1.00 95.00 110 GLY A N 1
ATOM 835 C CA . GLY A 1 110 ? 14.659 0.662 -20.680 1.00 95.00 110 GLY A CA 1
ATOM 836 C C . GLY A 1 110 ? 13.295 0.131 -21.134 1.00 95.00 110 GLY A C 1
ATOM 837 O O . GLY A 1 110 ? 12.698 0.701 -22.047 1.00 95.00 110 GLY A O 1
ATOM 838 N N . GLN A 1 111 ? 12.792 -0.938 -20.513 1.00 96.69 111 GLN A N 1
ATOM 839 C CA . GLN A 1 111 ? 11.473 -1.504 -20.771 1.00 96.69 111 GLN A CA 1
ATOM 840 C C . GLN A 1 111 ? 10.493 -1.157 -19.650 1.00 96.69 111 GLN A C 1
ATOM 842 O O . GLN A 1 111 ? 10.852 -0.692 -18.564 1.00 96.69 111 GLN A O 1
ATOM 847 N N . SER A 1 112 ? 9.213 -1.402 -19.929 1.00 97.12 112 SER A N 1
ATOM 848 C CA . SER A 1 112 ? 8.155 -1.281 -18.934 1.00 97.12 112 SER A CA 1
ATOM 849 C C . SER A 1 112 ? 7.288 -2.526 -18.897 1.00 97.12 112 SER A C 1
ATOM 851 O O . SER A 1 112 ? 7.015 -3.131 -19.933 1.00 97.12 112 SER A O 1
ATOM 853 N N . ALA A 1 113 ? 6.814 -2.862 -17.707 1.00 97.38 113 ALA A N 1
ATOM 854 C CA . ALA A 1 113 ? 5.890 -3.957 -17.480 1.00 97.38 113 ALA A CA 1
ATOM 855 C C . ALA A 1 113 ? 4.713 -3.477 -16.630 1.00 97.38 113 ALA A C 1
ATOM 857 O O . ALA A 1 113 ? 4.807 -2.473 -15.922 1.00 97.38 113 ALA A O 1
ATOM 858 N N . ARG A 1 114 ? 3.568 -4.155 -16.731 1.00 97.44 114 ARG A N 1
ATOM 859 C CA . ARG A 1 114 ? 2.344 -3.767 -16.022 1.00 97.44 114 ARG A CA 1
ATOM 860 C C . ARG A 1 114 ? 1.818 -4.919 -15.186 1.00 97.44 114 ARG A C 1
ATOM 862 O O . ARG A 1 114 ? 1.813 -6.055 -15.649 1.00 97.44 114 ARG A O 1
ATOM 869 N N . LEU A 1 115 ? 1.322 -4.595 -14.000 1.00 96.38 115 LEU A N 1
ATOM 870 C CA . LEU A 1 115 ? 0.521 -5.494 -13.176 1.00 96.38 115 LEU A CA 1
ATOM 871 C C . LEU A 1 115 ? -0.780 -4.793 -12.794 1.00 96.38 115 LEU A C 1
ATOM 873 O O . LEU A 1 115 ? -0.768 -3.595 -12.507 1.00 96.38 115 LEU A O 1
ATOM 877 N N . THR A 1 116 ? -1.883 -5.535 -12.781 1.00 97.31 116 THR A N 1
ATOM 878 C CA . THR A 1 116 ? -3.203 -5.022 -12.403 1.00 97.31 116 THR A CA 1
ATOM 879 C C . THR A 1 116 ? -3.807 -5.912 -11.329 1.00 97.31 116 THR A C 1
ATOM 881 O O . THR A 1 116 ? -3.786 -7.134 -11.456 1.00 97.31 116 THR A O 1
ATOM 884 N N . PHE A 1 117 ? -4.342 -5.305 -10.275 1.00 96.94 117 PHE A N 1
ATOM 885 C CA . PHE A 1 117 ? -5.001 -6.008 -9.177 1.00 96.94 117 PHE A CA 1
ATOM 886 C C . PHE A 1 117 ? -6.082 -5.140 -8.534 1.00 96.94 117 PHE A C 1
ATOM 888 O O . PHE A 1 117 ? -6.122 -3.929 -8.737 1.00 96.94 117 PHE A O 1
ATOM 895 N N . VAL A 1 118 ? -6.958 -5.759 -7.746 1.00 96.31 118 VAL A N 1
ATOM 896 C CA . VAL A 1 118 ? -7.977 -5.050 -6.963 1.00 96.31 118 VAL A CA 1
ATOM 897 C C . VAL A 1 118 ? -7.447 -4.839 -5.551 1.00 96.31 118 VAL A C 1
ATOM 899 O O . VAL A 1 118 ? -7.042 -5.798 -4.901 1.00 96.31 118 VAL A O 1
ATOM 902 N N . ALA A 1 119 ? -7.450 -3.596 -5.072 1.00 94.81 119 ALA A N 1
ATOM 903 C CA . ALA A 1 119 ? -7.012 -3.238 -3.728 1.00 94.81 119 ALA A CA 1
ATOM 904 C C . ALA A 1 119 ? -8.126 -3.505 -2.697 1.00 94.81 119 ALA A C 1
ATOM 906 O O . ALA A 1 119 ? -8.735 -2.580 -2.164 1.00 94.81 119 ALA A O 1
ATOM 907 N N . ASP A 1 120 ? -8.444 -4.773 -2.447 1.00 91.31 120 ASP A N 1
ATOM 908 C CA . ASP A 1 120 ? -9.567 -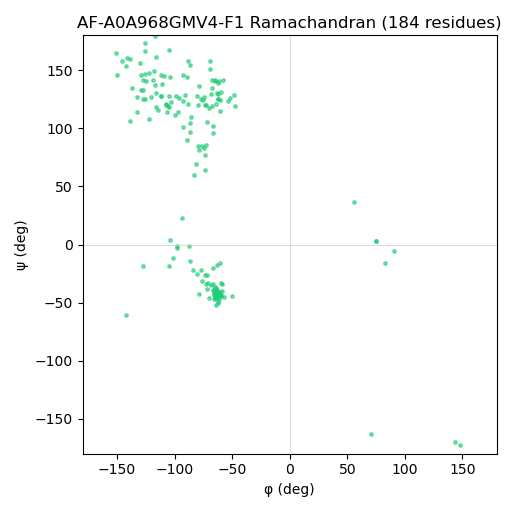5.215 -1.606 1.00 91.31 120 ASP A CA 1
ATOM 909 C C . ASP A 1 120 ? -9.250 -5.260 -0.101 1.00 91.31 120 ASP A C 1
ATOM 911 O O . ASP A 1 120 ? -10.155 -5.188 0.733 1.00 91.31 120 ASP A O 1
ATOM 915 N N . LYS A 1 121 ? -7.969 -5.342 0.265 1.00 89.38 121 LYS A N 1
ATOM 916 C CA . LYS A 1 121 ? -7.524 -5.415 1.661 1.00 89.38 121 LYS A CA 1
ATOM 917 C C . LYS A 1 121 ? -7.128 -4.020 2.158 1.00 89.38 121 LYS A C 1
ATOM 919 O O . LYS A 1 121 ? -6.126 -3.490 1.673 1.00 89.38 121 LYS A O 1
ATOM 924 N N . PRO A 1 122 ? -7.842 -3.416 3.129 1.00 88.44 122 PRO A N 1
ATOM 925 C CA . PRO A 1 122 ? -7.424 -2.149 3.721 1.00 88.44 122 PRO A CA 1
ATOM 926 C C . PRO A 1 122 ? -6.136 -2.334 4.530 1.00 88.44 122 PRO A C 1
ATOM 928 O O . PRO A 1 122 ? -5.955 -3.341 5.217 1.00 88.44 122 PRO A O 1
ATOM 931 N N . GLY A 1 123 ? -5.234 -1.357 4.465 1.00 88.38 123 GLY A N 1
ATOM 932 C CA . GLY A 1 123 ? -3.964 -1.410 5.185 1.00 88.38 123 GLY A CA 1
ATOM 933 C C . GLY A 1 123 ? -2.794 -0.795 4.428 1.00 88.38 123 GLY A C 1
ATOM 934 O O . GLY A 1 123 ? -2.953 -0.125 3.412 1.00 88.38 123 GLY A O 1
ATOM 935 N N . SER A 1 124 ? -1.590 -1.012 4.954 1.00 91.94 124 SER A N 1
ATOM 936 C CA . SER A 1 124 ? -0.337 -0.571 4.341 1.00 91.94 124 SER A CA 1
ATOM 937 C C . SER A 1 124 ? 0.475 -1.788 3.923 1.00 91.94 124 SER A C 1
ATOM 939 O O . SER A 1 124 ? 0.952 -2.531 4.779 1.00 91.94 124 SER A O 1
ATOM 941 N N . PHE A 1 125 ? 0.696 -1.937 2.625 1.00 95.00 125 PHE A N 1
ATOM 942 C CA . PHE A 1 125 ? 1.474 -3.021 2.042 1.00 95.00 125 PHE A CA 1
ATOM 943 C C . PHE A 1 125 ? 2.791 -2.476 1.519 1.00 95.00 125 PHE A C 1
ATOM 945 O O . PHE A 1 125 ? 2.874 -1.338 1.054 1.00 95.00 125 PHE A O 1
ATOM 952 N N . ARG A 1 126 ? 3.847 -3.273 1.622 1.00 96.44 126 ARG A N 1
ATOM 953 C CA . ARG A 1 126 ? 5.140 -2.924 1.043 1.00 96.44 126 ARG A CA 1
ATOM 954 C C . ARG A 1 126 ? 5.218 -3.515 -0.350 1.00 96.44 126 ARG A C 1
ATOM 956 O O . ARG A 1 126 ? 4.681 -4.590 -0.598 1.00 96.44 126 ARG A O 1
ATOM 963 N N . PHE A 1 127 ? 5.889 -2.811 -1.246 1.00 96.94 127 PHE A N 1
ATOM 964 C CA . PHE A 1 127 ? 6.348 -3.408 -2.485 1.00 96.94 127 PHE A CA 1
ATOM 965 C C . PHE A 1 127 ? 7.865 -3.328 -2.557 1.00 96.94 127 PHE A C 1
ATOM 967 O O . PHE A 1 127 ? 8.466 -2.359 -2.094 1.00 96.94 127 PHE A O 1
ATOM 974 N N . ARG A 1 128 ? 8.490 -4.377 -3.075 1.00 96.75 128 ARG A N 1
ATOM 975 C CA . ARG A 1 128 ? 9.942 -4.565 -3.039 1.00 96.75 128 ARG A CA 1
ATOM 976 C C . ARG A 1 128 ? 10.444 -5.161 -4.337 1.00 96.75 128 ARG A C 1
ATOM 978 O O . ARG A 1 128 ? 9.688 -5.796 -5.072 1.00 96.75 128 ARG A O 1
ATOM 985 N N . CYS A 1 129 ? 11.737 -5.009 -4.573 1.00 96.44 129 CYS A N 1
ATOM 986 C CA . CYS A 1 129 ? 12.375 -5.653 -5.706 1.00 96.44 129 CYS A CA 1
ATOM 987 C C . CYS A 1 129 ? 12.535 -7.148 -5.391 1.00 96.44 129 CYS A C 1
ATOM 989 O O . CYS A 1 129 ? 13.045 -7.498 -4.328 1.00 96.44 129 CYS A O 1
ATOM 991 N N . ASN A 1 130 ? 12.066 -8.039 -6.270 1.00 95.44 130 ASN A N 1
ATOM 992 C CA . ASN A 1 130 ? 12.230 -9.497 -6.136 1.00 95.44 130 ASN A CA 1
ATOM 993 C C . ASN A 1 130 ? 13.407 -10.053 -6.957 1.00 95.44 130 ASN A C 1
ATOM 995 O O . ASN A 1 130 ? 13.684 -11.246 -6.876 1.00 95.44 130 ASN A O 1
ATOM 999 N N . VAL A 1 131 ? 14.116 -9.195 -7.695 1.00 94.31 131 VAL A N 1
ATOM 1000 C CA . VAL A 1 131 ? 15.305 -9.538 -8.491 1.00 94.31 131 VAL A CA 1
ATOM 1001 C C . VAL A 1 131 ? 16.523 -8.791 -7.972 1.00 94.31 131 VAL A C 1
ATOM 1003 O O . VAL A 1 131 ? 16.450 -7.606 -7.656 1.00 94.31 131 VAL A O 1
ATOM 1006 N N . THR A 1 132 ? 17.666 -9.467 -7.866 1.00 93.69 132 THR A N 1
ATOM 1007 C CA . THR A 1 132 ? 18.886 -8.851 -7.329 1.00 93.69 132 THR A CA 1
ATOM 1008 C C . THR A 1 132 ? 19.399 -7.746 -8.260 1.00 93.69 132 THR A C 1
ATOM 1010 O O . THR A 1 132 ? 20.046 -8.016 -9.265 1.00 93.69 132 THR A O 1
ATOM 1013 N N . CYS A 1 133 ? 19.134 -6.491 -7.892 1.00 91.06 133 CYS A N 1
ATOM 1014 C CA . CYS A 1 133 ? 19.390 -5.298 -8.710 1.00 91.06 133 CYS A CA 1
ATOM 1015 C C . CYS A 1 133 ? 20.625 -4.474 -8.265 1.00 91.06 133 CYS A C 1
ATOM 1017 O O . CYS A 1 133 ? 20.895 -3.395 -8.797 1.00 91.06 133 CYS A O 1
ATOM 1019 N N . GLY A 1 134 ? 21.376 -4.948 -7.262 1.00 93.62 134 GLY A N 1
ATOM 1020 C CA . GLY A 1 134 ? 22.610 -4.318 -6.773 1.00 93.62 134 GLY A CA 1
ATOM 1021 C C . GLY A 1 134 ? 22.848 -4.506 -5.270 1.00 93.62 134 GLY A C 1
ATOM 1022 O O . GLY A 1 134 ? 22.110 -5.220 -4.596 1.00 93.62 134 GLY A O 1
ATOM 1023 N N . ALA A 1 135 ? 23.869 -3.835 -4.727 1.00 94.00 135 ALA A N 1
ATOM 1024 C CA . ALA A 1 135 ? 24.313 -4.021 -3.339 1.00 94.00 135 ALA A CA 1
ATOM 1025 C C . ALA A 1 135 ? 23.248 -3.637 -2.294 1.00 94.00 135 ALA A C 1
ATOM 1027 O O . ALA A 1 135 ? 23.074 -4.331 -1.297 1.00 94.00 135 ALA A O 1
ATOM 1028 N N . MET A 1 136 ? 22.496 -2.561 -2.543 1.00 94.81 136 MET A N 1
ATOM 1029 C CA . MET A 1 136 ? 21.421 -2.094 -1.657 1.00 94.81 136 MET A CA 1
ATOM 1030 C C . MET A 1 136 ? 20.037 -2.644 -2.057 1.00 94.81 136 MET A C 1
ATOM 1032 O O . MET A 1 136 ? 19.015 -2.066 -1.696 1.00 94.81 136 MET A O 1
ATOM 1036 N N . HIS A 1 137 ? 19.986 -3.773 -2.779 1.00 93.81 137 HIS A N 1
ATOM 1037 C CA . HIS A 1 137 ? 18.743 -4.443 -3.187 1.00 93.81 137 HIS A CA 1
ATOM 1038 C C . HIS A 1 137 ? 17.744 -4.683 -2.031 1.00 93.81 137 HIS A C 1
ATOM 1040 O O . HIS A 1 137 ? 16.576 -4.336 -2.201 1.00 93.81 137 HIS A O 1
ATOM 1046 N N . PRO A 1 138 ? 18.154 -5.161 -0.834 1.00 94.50 138 PRO A N 1
ATOM 1047 C CA . PRO A 1 138 ? 17.214 -5.405 0.268 1.00 94.50 138 PRO A CA 1
ATOM 1048 C C . PRO A 1 138 ?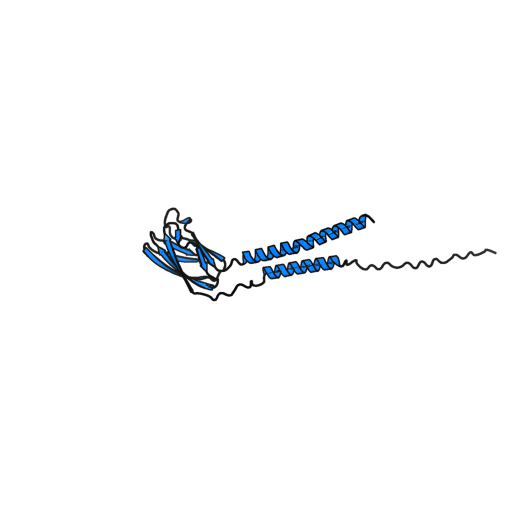 16.505 -4.150 0.800 1.00 94.50 138 PRO A C 1
ATOM 1050 O O . PRO A 1 138 ? 15.491 -4.260 1.485 1.00 94.50 138 PRO A O 1
ATOM 1053 N N . PHE A 1 139 ? 17.038 -2.960 0.509 1.00 94.12 139 PHE A N 1
ATOM 1054 C CA . PHE A 1 139 ? 16.496 -1.682 0.973 1.00 94.12 139 PHE A CA 1
ATOM 1055 C C . PHE A 1 139 ? 15.615 -0.989 -0.073 1.00 94.12 139 PHE A C 1
ATOM 1057 O O . PHE A 1 139 ? 15.026 0.051 0.217 1.00 94.12 139 PHE A O 1
ATOM 1064 N N . MET A 1 140 ? 15.492 -1.566 -1.271 1.00 96.44 140 MET A N 1
ATOM 1065 C CA . MET A 1 140 ? 14.630 -1.059 -2.333 1.00 96.44 140 MET A CA 1
ATOM 1066 C C . MET A 1 140 ? 13.167 -1.402 -2.032 1.00 96.44 140 MET A C 1
ATOM 1068 O O . MET A 1 140 ? 12.643 -2.429 -2.467 1.00 96.44 140 MET A O 1
ATOM 1072 N N . ILE A 1 141 ? 12.525 -0.544 -1.237 1.00 96.50 141 ILE A N 1
ATOM 1073 C CA . ILE A 1 141 ? 11.171 -0.741 -0.715 1.00 96.50 141 ILE A CA 1
ATOM 1074 C C . ILE A 1 141 ? 10.328 0.505 -0.993 1.00 96.50 141 ILE A C 1
ATOM 1076 O O . ILE A 1 141 ? 10.734 1.628 -0.699 1.00 96.50 141 ILE A O 1
ATOM 1080 N N . GLY A 1 142 ? 9.126 0.292 -1.513 1.00 96.81 142 GLY A N 1
ATOM 1081 C CA . GLY A 1 142 ? 8.044 1.264 -1.537 1.00 96.81 142 GLY A CA 1
ATOM 1082 C C . GLY A 1 142 ? 6.836 0.783 -0.734 1.00 96.81 142 GLY A C 1
ATOM 1083 O O . GLY A 1 142 ? 6.836 -0.294 -0.131 1.00 96.81 142 GLY A O 1
ATOM 1084 N N . LYS A 1 143 ? 5.797 1.611 -0.681 1.00 96.56 143 LYS A N 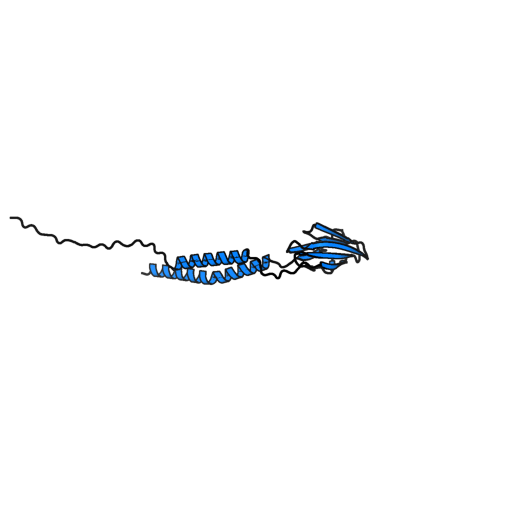1
ATOM 1085 C CA . LYS A 1 143 ? 4.605 1.382 0.137 1.00 96.56 143 LYS A CA 1
ATOM 1086 C C . LYS A 1 143 ? 3.342 1.714 -0.643 1.00 96.56 143 LYS A C 1
ATOM 1088 O O . LYS A 1 143 ? 3.250 2.782 -1.235 1.00 96.56 143 LYS A O 1
ATOM 1093 N N . ILE A 1 144 ? 2.339 0.852 -0.577 1.00 95.62 144 ILE A N 1
ATOM 1094 C CA . ILE A 1 144 ? 0.978 1.144 -1.018 1.00 95.62 144 ILE A CA 1
ATOM 1095 C C . ILE A 1 144 ? 0.046 1.188 0.193 1.00 95.62 144 ILE A C 1
ATOM 1097 O O . ILE A 1 144 ? 0.031 0.281 1.020 1.00 95.62 144 ILE A O 1
ATOM 1101 N N . THR A 1 145 ? -0.713 2.272 0.317 1.00 94.12 145 THR A N 1
ATOM 1102 C CA . THR A 1 145 ? -1.721 2.455 1.366 1.00 94.12 145 THR A CA 1
ATOM 1103 C C . THR A 1 145 ? -3.102 2.326 0.743 1.00 94.12 145 THR A C 1
ATOM 1105 O O . THR A 1 145 ? -3.430 3.082 -0.172 1.00 94.12 145 THR A O 1
ATOM 1108 N N . VAL A 1 146 ? -3.886 1.374 1.240 1.00 93.19 146 VAL A N 1
ATOM 1109 C CA . VAL A 1 146 ? -5.248 1.073 0.803 1.00 93.19 146 VAL A CA 1
ATOM 1110 C C . VAL A 1 146 ? -6.224 1.555 1.871 1.00 93.19 146 VAL A C 1
ATOM 1112 O O . VAL A 1 146 ? -6.251 1.022 2.982 1.00 93.19 146 VAL A O 1
ATOM 1115 N N . GLY A 1 147 ? -7.028 2.557 1.526 1.00 86.62 147 GLY A N 1
ATOM 1116 C CA . GLY A 1 147 ? -8.049 3.132 2.398 1.00 86.62 147 GLY A CA 1
ATOM 1117 C C . GLY A 1 147 ? -7.495 3.944 3.574 1.00 86.62 147 GLY A C 1
ATOM 1118 O O . GLY A 1 147 ? -6.343 4.387 3.592 1.00 86.62 147 GLY A O 1
ATOM 1119 N N . THR A 1 148 ? -8.361 4.176 4.559 1.00 75.44 148 THR A N 1
ATOM 1120 C CA . THR A 1 148 ? -8.039 4.868 5.810 1.00 75.44 148 THR A CA 1
ATOM 1121 C C . THR A 1 148 ? -7.499 3.905 6.864 1.00 75.44 148 THR A C 1
ATOM 1123 O O . THR A 1 148 ? -7.785 2.711 6.855 1.00 75.44 148 THR A O 1
ATOM 1126 N N . ASN A 1 149 ? -6.710 4.415 7.815 1.00 72.00 149 ASN A N 1
ATOM 1127 C CA . ASN A 1 149 ? -6.272 3.617 8.960 1.00 72.00 149 ASN A CA 1
ATOM 1128 C C . ASN A 1 149 ? -7.402 3.520 10.000 1.00 72.00 149 ASN A C 1
ATOM 1130 O O . ASN A 1 149 ? -7.425 4.264 10.981 1.00 72.00 149 ASN A O 1
ATOM 1134 N N . ASP A 1 150 ? -8.349 2.615 9.775 1.00 72.44 150 ASP A N 1
ATOM 1135 C CA . ASP A 1 150 ? -9.546 2.462 10.613 1.00 72.44 150 ASP A CA 1
ATOM 1136 C C . ASP A 1 150 ? -9.206 2.147 12.076 1.00 72.44 150 ASP A C 1
ATOM 1138 O O . ASP A 1 150 ? -9.864 2.633 13.001 1.00 72.44 150 ASP A O 1
ATOM 1142 N N . TRP A 1 151 ? -8.126 1.392 12.302 1.00 72.88 151 TRP A N 1
ATOM 1143 C CA . TRP A 1 151 ? -7.617 1.095 13.640 1.00 72.88 151 TRP A CA 1
ATOM 1144 C C . TRP A 1 151 ? -7.225 2.364 14.400 1.00 72.88 151 TRP A C 1
ATOM 1146 O O . TRP A 1 151 ? -7.531 2.502 15.587 1.00 72.88 151 TRP A O 1
ATOM 1156 N N . LEU A 1 152 ? -6.587 3.317 13.718 1.00 77.56 152 LEU A N 1
ATOM 1157 C CA . LEU A 1 152 ? -6.198 4.587 14.321 1.00 77.56 152 LEU A CA 1
ATOM 1158 C C . LEU A 1 152 ? -7.429 5.409 14.725 1.00 77.56 152 LEU A C 1
ATOM 1160 O O . LEU A 1 152 ? -7.484 5.894 15.854 1.00 77.56 152 LEU A O 1
ATOM 1164 N N . TYR A 1 153 ? -8.437 5.520 13.855 1.00 76.50 153 TYR A N 1
ATOM 1165 C CA . TYR A 1 153 ? -9.669 6.258 14.162 1.00 76.50 153 TYR A CA 1
ATOM 1166 C C . TYR A 1 153 ? -10.440 5.648 15.335 1.00 76.50 153 TYR A C 1
ATOM 1168 O O . TYR A 1 153 ? -10.889 6.372 16.226 1.00 76.50 153 TYR A O 1
ATOM 1176 N N . ARG A 1 154 ? -10.527 4.315 15.390 1.00 82.25 154 ARG A N 1
ATOM 1177 C CA . ARG A 1 154 ? -11.113 3.601 16.534 1.00 82.25 154 ARG A CA 1
ATOM 1178 C C . ARG A 1 154 ? -10.339 3.847 17.822 1.00 82.25 154 ARG A C 1
ATOM 1180 O O . ARG A 1 154 ? -10.944 4.128 18.853 1.00 82.25 154 ARG A O 1
ATOM 1187 N N . SER A 1 155 ? -9.010 3.795 17.754 1.00 82.06 155 SER A N 1
ATOM 1188 C CA . SER A 1 155 ? -8.140 4.048 18.907 1.00 82.06 155 SER A CA 1
ATOM 1189 C C . SER A 1 155 ? -8.333 5.461 19.460 1.00 82.06 155 SER A C 1
ATOM 1191 O O . SER A 1 155 ? -8.459 5.633 20.670 1.00 82.06 155 SER A O 1
ATOM 1193 N N . ILE A 1 156 ? -8.426 6.464 18.580 1.00 84.25 156 ILE A N 1
ATOM 1194 C CA . ILE A 1 156 ? -8.704 7.853 18.968 1.00 84.25 156 ILE A CA 1
ATOM 1195 C C . ILE A 1 156 ? -10.079 7.956 19.638 1.00 84.25 156 ILE A C 1
ATOM 1197 O O . ILE A 1 156 ? -10.174 8.509 20.730 1.00 84.25 156 ILE A O 1
ATOM 1201 N N . GLY A 1 157 ? -11.128 7.376 19.043 1.00 83.25 157 GLY A N 1
ATOM 1202 C CA . GLY A 1 157 ? -12.478 7.411 19.613 1.00 83.25 157 GLY A CA 1
ATOM 1203 C C . GLY A 1 157 ? -12.567 6.762 21.000 1.00 83.25 157 GLY A C 1
ATOM 1204 O O . GLY A 1 157 ? -13.163 7.328 21.917 1.00 83.25 157 GLY A O 1
ATOM 1205 N N . LEU A 1 158 ? -11.930 5.601 21.183 1.00 85.75 158 LEU A N 1
ATOM 1206 C CA . LEU A 1 158 ? -11.875 4.915 22.476 1.00 85.75 158 LEU A CA 1
ATOM 1207 C C . LEU A 1 158 ? -11.080 5.713 23.516 1.00 85.75 158 LEU A C 1
ATOM 1209 O O . LEU A 1 158 ? -11.515 5.824 24.662 1.00 85.75 158 LEU A O 1
ATOM 1213 N N . ALA A 1 159 ? -9.952 6.312 23.123 1.00 84.56 159 ALA A N 1
ATOM 1214 C CA . ALA A 1 159 ? -9.167 7.168 24.006 1.00 84.56 159 ALA A CA 1
ATOM 1215 C C . ALA A 1 159 ? -9.965 8.407 24.446 1.00 84.56 159 ALA A C 1
ATOM 1217 O O . ALA A 1 159 ? -9.981 8.737 25.632 1.00 84.56 159 ALA A O 1
ATOM 1218 N N . SER A 1 160 ? -10.688 9.056 23.527 1.00 82.12 160 SER A N 1
ATOM 1219 C CA . SER A 1 160 ? -11.571 10.180 23.855 1.00 82.12 160 SER A CA 1
ATOM 1220 C C . SER A 1 160 ? -12.660 9.779 24.854 1.00 82.12 160 SER A C 1
ATOM 1222 O O . SER A 1 160 ? -12.880 10.491 25.833 1.00 82.12 160 SER A O 1
ATOM 1224 N N . LEU A 1 161 ? -13.297 8.618 24.666 1.00 84.69 161 LEU A N 1
ATOM 1225 C CA . LEU A 1 161 ? -14.295 8.103 25.608 1.00 84.69 161 LEU A CA 1
ATOM 1226 C C . LEU A 1 161 ? -13.707 7.806 26.992 1.00 84.69 161 LEU A C 1
ATOM 1228 O O . LEU A 1 161 ? -14.334 8.134 27.999 1.00 84.69 161 LEU A O 1
ATOM 1232 N N . ALA A 1 162 ? -12.506 7.231 27.059 1.00 82.62 162 ALA A N 1
ATOM 1233 C CA . ALA A 1 162 ? -11.835 6.955 28.326 1.00 82.62 162 ALA A CA 1
ATOM 1234 C C . ALA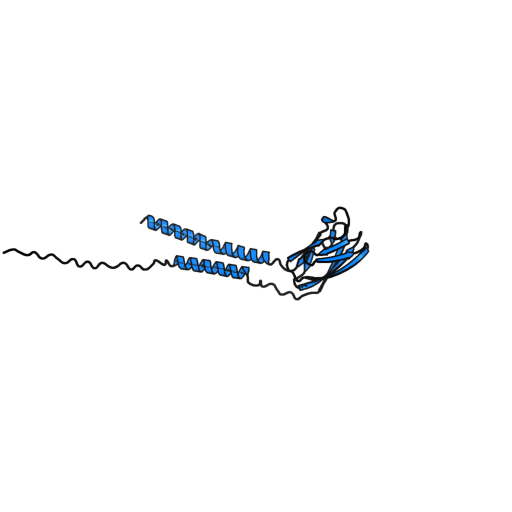 A 1 162 ? -11.531 8.247 29.105 1.00 82.62 162 ALA A C 1
ATOM 1236 O O . ALA A 1 162 ? -11.788 8.316 30.308 1.00 82.62 162 ALA A O 1
ATOM 1237 N N . VAL A 1 163 ? -11.056 9.294 28.420 1.00 82.00 163 VAL A N 1
ATOM 1238 C CA . VAL A 1 163 ? -10.795 10.611 29.029 1.00 82.00 163 VAL A CA 1
ATOM 1239 C C . VAL A 1 163 ? -12.088 11.245 29.554 1.00 82.00 163 VAL A C 1
ATOM 1241 O O . VAL A 1 163 ? -12.119 11.728 30.686 1.00 82.00 163 VAL A O 1
ATOM 1244 N N . ILE A 1 164 ? -13.173 11.193 28.776 1.00 80.12 164 ILE A N 1
ATOM 1245 C CA . ILE A 1 164 ? -14.480 11.742 29.174 1.00 80.12 164 ILE A CA 1
ATOM 1246 C C . ILE A 1 164 ? -15.074 10.959 30.357 1.00 80.12 164 ILE A C 1
ATOM 1248 O O . ILE A 1 164 ? -15.635 11.559 31.274 1.00 80.12 164 ILE A O 1
ATOM 1252 N N . GLY A 1 165 ? -14.922 9.631 30.381 1.00 75.25 165 GLY A N 1
ATOM 1253 C CA . GLY A 1 165 ? -15.425 8.768 31.455 1.00 75.25 165 GLY A CA 1
ATOM 1254 C C . GLY A 1 165 ? -14.657 8.879 32.779 1.00 75.25 165 GLY A C 1
ATOM 1255 O O . GLY A 1 165 ? -15.233 8.662 33.847 1.00 75.25 165 GLY A O 1
ATOM 1256 N N . PHE A 1 166 ? -13.377 9.260 32.745 1.00 74.62 166 PHE A N 1
ATOM 1257 C CA . PHE A 1 166 ? -12.525 9.340 33.937 1.00 74.62 166 PHE A CA 1
ATOM 1258 C C . PHE A 1 166 ? -12.899 10.499 34.884 1.00 74.62 166 PHE A C 1
ATOM 1260 O O . PHE A 1 166 ? -12.817 10.374 36.111 1.00 74.62 166 PHE A O 1
ATOM 1267 N N . PHE A 1 167 ? -13.369 11.622 34.337 1.00 70.25 167 PHE A N 1
ATOM 1268 C CA . PHE A 1 167 ? -13.729 12.810 35.117 1.00 70.25 167 PHE A CA 1
ATOM 1269 C C . PHE A 1 167 ? -14.906 12.584 36.097 1.00 70.25 167 PHE A C 1
ATOM 1271 O O . PHE A 1 167 ? -14.737 12.826 37.296 1.00 70.25 167 PHE A O 1
ATOM 1278 N N . PRO A 1 168 ? -16.074 12.052 35.682 1.00 68.44 168 PRO A N 1
ATOM 1279 C CA . PRO A 1 168 ? -17.169 11.769 36.611 1.00 68.44 168 PRO A CA 1
ATOM 1280 C C . PRO A 1 168 ? -16.827 10.653 37.610 1.00 68.44 168 PRO A C 1
ATOM 1282 O O . PRO A 1 168 ? -17.224 10.749 38.774 1.00 68.44 168 PRO A O 1
ATOM 1285 N N . LEU A 1 169 ? -16.043 9.642 37.210 1.00 71.88 169 LEU A N 1
ATOM 1286 C CA . LEU A 1 169 ? -15.645 8.535 38.088 1.00 71.88 169 LEU A CA 1
ATOM 1287 C C . LEU A 1 169 ? -14.771 9.009 39.258 1.00 71.88 169 LEU A C 1
ATOM 1289 O O . LEU A 1 169 ? -15.041 8.664 40.408 1.00 71.88 169 LEU A O 1
ATOM 1293 N N . SER A 1 170 ? -13.767 9.850 38.991 1.00 73.88 170 SER A N 1
ATOM 1294 C CA . SER A 1 170 ? -12.895 10.396 40.042 1.00 73.88 170 SER A CA 1
ATOM 1295 C C . SER A 1 170 ? -13.665 11.268 41.043 1.00 73.88 170 SER A C 1
ATOM 1297 O O . SER A 1 170 ? -13.467 11.151 42.254 1.00 73.88 170 SER A O 1
ATOM 1299 N N . SER A 1 171 ? -14.614 12.077 40.558 1.00 73.56 171 SER A N 1
ATOM 1300 C CA . SER A 1 171 ? -15.474 12.895 41.418 1.00 73.56 171 SER A CA 1
ATOM 1301 C C . SER A 1 171 ? -16.375 12.043 42.321 1.00 73.56 171 SER A C 1
ATOM 1303 O O . SER A 1 171 ? -16.569 12.368 43.494 1.00 73.56 171 SER A O 1
ATOM 1305 N N . PHE A 1 172 ? -16.876 10.917 41.806 1.00 70.19 172 PHE A N 1
ATOM 1306 C CA . PHE A 1 172 ? -17.721 9.992 42.550 1.00 70.19 172 PHE A CA 1
ATOM 1307 C C . PHE A 1 172 ? -16.938 9.236 43.628 1.00 70.19 172 PHE A C 1
ATOM 1309 O O . PHE A 1 172 ? -17.376 9.183 44.777 1.00 70.19 172 PHE A O 1
ATOM 1316 N N . LEU A 1 173 ? -15.758 8.705 43.287 1.00 78.38 173 LEU A N 1
ATOM 1317 C CA . LEU A 1 173 ? -14.876 8.033 44.248 1.00 78.38 173 LEU A CA 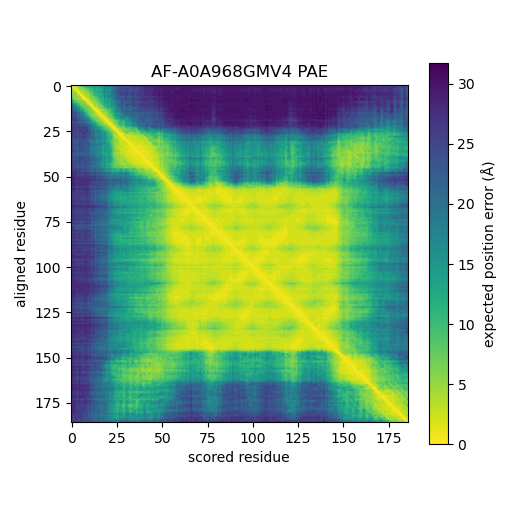1
ATOM 1318 C C . LEU A 1 173 ? -14.487 8.976 45.395 1.00 78.38 173 LEU A C 1
ATOM 1320 O O . LEU A 1 173 ? -14.520 8.585 46.562 1.00 78.38 173 LEU A O 1
ATOM 1324 N N . ASN A 1 174 ? -14.214 10.244 45.075 1.00 77.31 174 ASN A N 1
ATOM 1325 C CA . ASN A 1 174 ? -13.921 11.267 46.074 1.00 77.31 174 ASN A CA 1
ATOM 1326 C C . ASN A 1 174 ? -15.125 11.546 46.997 1.00 77.31 174 ASN A C 1
ATOM 1328 O O . ASN A 1 174 ? -14.972 11.674 48.213 1.00 77.31 174 ASN A O 1
ATOM 1332 N N . GLN A 1 175 ? -16.345 11.588 46.449 1.00 76.12 175 GLN A N 1
ATOM 1333 C CA . GLN A 1 175 ? -17.557 11.744 47.260 1.00 76.12 175 GLN A CA 1
ATOM 1334 C C . GLN A 1 175 ? -17.861 10.526 48.138 1.00 76.12 175 GLN A C 1
ATOM 1336 O O . GLN A 1 175 ? -18.337 10.709 49.261 1.00 76.12 175 GLN A O 1
ATOM 1341 N N . SER A 1 176 ? -17.572 9.309 47.663 1.00 73.69 176 SER A N 1
ATOM 1342 C CA . SER A 1 176 ? -17.710 8.087 48.464 1.00 73.69 176 SER A CA 1
ATOM 1343 C C . SER A 1 176 ? -16.775 8.128 49.671 1.00 73.69 176 SER A C 1
ATOM 1345 O O . SER A 1 176 ? -17.237 8.011 50.803 1.00 73.69 176 SER A O 1
ATOM 1347 N N . LYS A 1 177 ? -15.489 8.435 49.449 1.00 77.00 177 LYS A N 1
ATOM 1348 C CA . LYS A 1 177 ? -14.493 8.543 50.523 1.00 77.00 177 LYS A CA 1
ATOM 1349 C C . LYS A 1 177 ? -14.896 9.573 51.587 1.00 77.00 177 LYS A C 1
ATOM 1351 O O . LYS A 1 177 ? -14.882 9.283 52.779 1.00 77.00 177 LYS A O 1
ATOM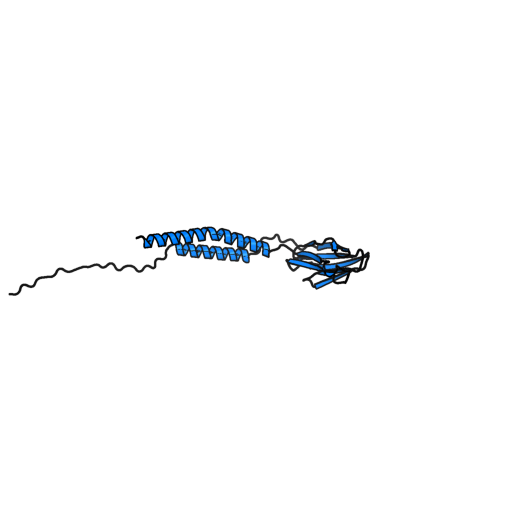 1356 N N . LYS A 1 178 ? -15.359 10.754 51.157 1.00 74.62 178 LYS A N 1
ATOM 1357 C CA . LYS A 1 178 ? -15.817 11.827 52.061 1.00 74.62 178 LYS A CA 1
ATOM 1358 C C . LYS A 1 178 ? -17.097 11.470 52.835 1.00 74.62 178 LYS A C 1
ATOM 1360 O O . LYS A 1 178 ? -17.437 12.123 53.824 1.00 74.62 178 LYS A O 1
ATOM 1365 N N . LYS A 1 179 ? -17.884 10.498 52.366 1.00 73.62 179 LYS A N 1
ATOM 1366 C CA . LYS A 1 179 ? -19.060 10.000 53.092 1.00 73.62 179 LYS A CA 1
ATOM 1367 C C . LYS A 1 179 ? -18.645 9.036 54.203 1.00 73.62 179 LYS A C 1
ATOM 1369 O O . LYS A 1 179 ? -19.150 9.182 55.311 1.00 73.62 179 LYS A O 1
ATOM 1374 N N . ASP A 1 180 ? -17.697 8.148 53.932 1.00 74.81 180 ASP A N 1
ATOM 1375 C CA . ASP A 1 180 ? -17.204 7.182 54.918 1.00 74.81 180 ASP A CA 1
ATOM 1376 C C . ASP A 1 180 ? -16.470 7.880 56.074 1.00 74.81 180 ASP A C 1
ATOM 1378 O O . ASP A 1 180 ? -16.738 7.591 57.237 1.00 74.81 180 ASP A O 1
ATOM 1382 N N . GLU A 1 181 ? -15.652 8.896 55.774 1.00 76.81 181 GLU A N 1
ATOM 1383 C CA . GLU A 1 181 ? -14.968 9.713 56.792 1.00 76.81 181 GLU A CA 1
ATOM 1384 C C . GLU A 1 181 ? -15.946 10.432 57.744 1.00 76.81 181 GLU A C 1
ATOM 1386 O O . GLU A 1 181 ? -15.655 10.590 58.927 1.00 76.81 181 GLU A O 1
ATOM 1391 N N . ARG A 1 182 ? -17.130 10.839 57.261 1.00 71.38 182 ARG A N 1
ATOM 1392 C CA . ARG A 1 182 ? -18.155 11.497 58.095 1.00 71.38 182 ARG A CA 1
ATOM 1393 C C . ARG A 1 182 ? -18.919 10.534 58.999 1.00 71.38 182 ARG A C 1
ATOM 1395 O O . ARG A 1 182 ? -19.317 10.952 60.075 1.00 71.38 182 ARG A O 1
ATOM 1402 N N . ASN A 1 183 ? -19.108 9.284 58.580 1.00 65.62 183 ASN A N 1
ATOM 1403 C CA . ASN A 1 183 ? -19.814 8.272 59.374 1.00 65.62 183 ASN A CA 1
ATOM 1404 C C . ASN A 1 183 ? -18.952 7.704 60.516 1.00 65.62 183 ASN A C 1
ATOM 1406 O O . ASN A 1 183 ? -19.495 7.164 61.469 1.00 65.62 183 ASN A O 1
ATOM 1410 N N . ILE A 1 184 ? -17.621 7.796 60.413 1.00 70.19 184 ILE A N 1
ATOM 1411 C CA . ILE A 1 184 ? -16.685 7.386 61.478 1.00 70.19 184 ILE A CA 1
ATOM 1412 C C . ILE A 1 184 ? -16.561 8.479 62.555 1.00 70.19 184 ILE A C 1
ATOM 1414 O O . ILE A 1 184 ? -16.232 8.191 63.701 1.00 70.19 184 ILE A O 1
ATOM 1418 N N . ALA A 1 185 ? -16.815 9.737 62.188 1.00 66.06 185 ALA A N 1
ATOM 1419 C CA . ALA A 1 185 ? -16.701 10.893 63.076 1.00 66.06 185 ALA A CA 1
ATOM 1420 C C . ALA A 1 185 ? -17.979 11.209 63.888 1.00 66.06 185 ALA A C 1
ATOM 1422 O O . ALA A 1 185 ? -17.969 12.171 64.657 1.00 66.06 185 ALA A O 1
ATOM 1423 N N . SER A 1 186 ? -19.062 10.446 63.704 1.00 59.47 186 SER A N 1
ATOM 1424 C CA . SER A 1 186 ? -20.374 10.601 64.362 1.00 59.47 186 SER A CA 1
ATOM 1425 C C . SER A 1 186 ? -20.695 9.419 65.262 1.00 59.47 186 SER A C 1
ATOM 1427 O O . SER A 1 186 ? -21.185 9.656 66.385 1.00 59.47 186 SER A O 1
#

Radius of gyration: 36.27 Å; Cα contacts (8 Å, |Δi|>4): 271; chains: 1; bounding box: 79×25×126 Å

Foldseek 3Di:
DDDDDDDDDDPDPPDDPPPDPCPPVLVVVVVVLVVVLVVQLVCLQDPDDPDPPDPAEEEEAEWEDDPLEIVVQEAEEEAFHWYKYKYAYAAAWWKKAKPPVRDIDIAGHRGIDMDIDTNNDAAKIKIATPDCGDDNRVNHIGIYGYHDPSVVSSVVSNVVSVVVSVVVVVVSVVVVVVVVVVVVVD

Mean predicted aligned error: 13.09 Å

Nearest PDB structures (foldseek):
  6ptt-assembly2_B  TM=9.218E-01  e=5.088E-11  Thermus thermophilus
  6pty-assembly2_B  TM=8.122E-01  e=3.957E-11  Thermus thermophilus
  2cua-assembly1_A  TM=8.205E-01  e=7.901E-11  Thermus thermophilus
  3qjs-assembly1_B  TM=6.959E-01  e=1.306E-10  Thermus thermophilus HB8
  2qpd-assembly1_B  TM=7.057E-01  e=2.028E-10  Thermus thermophilus HB8

Solvent-accessible surface area (backbone atoms only — not comparable to full-atom values): 10788 Å² total; per-residue (Å²): 140,84,87,86,79,85,79,84,84,82,86,75,84,76,77,77,78,78,84,68,78,86,77,55,74,65,59,58,52,48,52,53,51,52,52,50,51,52,50,51,45,50,46,54,72,65,52,81,74,92,65,81,84,65,75,66,44,84,43,78,44,73,29,42,34,43,83,55,42,48,42,66,40,69,46,80,46,48,47,50,17,39,39,32,44,35,38,31,11,72,64,49,52,38,28,46,30,35,54,96,73,81,44,72,47,63,17,50,55,76,34,69,33,74,49,76,50,67,36,68,66,68,44,78,33,47,29,30,47,79,42,93,50,56,94,53,34,96,65,21,61,31,37,39,34,17,47,68,66,59,68,58,57,37,50,51,51,46,51,52,50,52,59,64,55,46,57,63,50,54,56,48,54,52,52,52,53,60,48,56,60,52,65,75,75,108

Secondary structure (DSSP, 8-state):
---PPPPPP------PPP------HHHHHHHHHHHHHHHHHHHHHHSPP----PPP-EEEEEEEEETTEEESSEEEE-TT-EEEEEEEESSS-EEEEETTTTEEEEE-TT-EEEEEEE--S-EEEEEE--S--STTGGG-EEEEEES--HHHHHHHHHHHHHHHHHHHHHHHHHHHHHHHHHHH--

pLDDT: mean 83.17, std 14.36, range [44.91, 98.12]

Sequence (186 aa):
MAKVRRMPGFTSTQRIPSTDPPTSPNLMRLHFSLLLLVMAGLVVAFAPLPVPAVAPQERTFEVDARQYAYSPSELKVNAGDTVTIKLVSTDVVHGLYVDGYDISVEADPGQSARLTFVADKPGSFRFRCNVTCGAMHPFMIGKITVGTNDWLYRSIGLASLAVIGFFPLSSFLNQSKKKDERNIAS